Protein AF-A0AAN6GE94-F1 (afdb_monomer_lite)

Foldseek 3Di:
DDPLLVVLLVLLLVQLVVLDDDPVSLVVSLLSCLLVLLPLVNLVSLLVSLLPRALSSLLVSVVSLLSNLLSLLVLLVVLNPPHFQQNAAARDDPVPDDPDDDGDDRRDSNSSNNSSVVSLVSNLVSVLVSLVSNLLSYDPVCNVVSVVSLVVCVVSVSYDPVSSVVSVVVSVVSVVVVVVVVVVVVVVVVVVVPDDDDDDDDDDDDDDDDDDDDDDDDDDDDDDDDDDDDDDPVVVVVPPPPDDDDDDDDDDDDDDDDDDDDDDDDDPPPVVVVVVVVVVVVVVVVVVVVVPVPD

Radius of gyration: 34.17 Å; chains: 1; bounding box: 82×90×111 Å

Structure (mmCIF, N/CA/C/O backbone):
data_AF-A0AAN6GE94-F1
#
_entry.id   AF-A0AAN6GE94-F1
#
loop_
_atom_site.group_PDB
_atom_site.id
_atom_site.type_symbol
_atom_site.label_atom_id
_atom_site.label_alt_id
_atom_site.label_comp_id
_atom_site.label_asym_id
_atom_site.label_entity_id
_atom_site.label_seq_id
_atom_site.pdbx_PDB_ins_code
_atom_site.Cartn_x
_atom_site.Cartn_y
_atom_site.Cartn_z
_atom_site.occupancy
_atom_site.B_iso_or_equiv
_atom_site.auth_seq_id
_atom_site.auth_comp_id
_atom_site.auth_asym_id
_atom_site.auth_atom_id
_atom_site.pdbx_PDB_model_num
ATOM 1 N N . MET A 1 1 ? 9.041 17.042 -4.782 1.00 62.41 1 MET A N 1
ATOM 2 C CA . MET A 1 1 ? 8.064 15.947 -4.954 1.00 62.41 1 MET A CA 1
ATOM 3 C C . MET A 1 1 ? 7.801 15.888 -6.442 1.00 62.41 1 MET A C 1
ATOM 5 O O . MET A 1 1 ? 7.531 16.943 -6.996 1.00 62.41 1 MET A O 1
ATOM 9 N N . SER A 1 2 ? 8.029 14.750 -7.092 1.00 82.25 2 SER A N 1
ATOM 10 C CA . SER A 1 2 ? 7.838 14.629 -8.543 1.00 82.25 2 SER A CA 1
ATOM 11 C C . SER A 1 2 ? 6.351 14.747 -8.915 1.00 82.25 2 SER A C 1
ATOM 13 O O . SER A 1 2 ? 5.489 14.352 -8.124 1.00 82.25 2 SER A O 1
ATOM 15 N N . ASP A 1 3 ? 6.041 15.243 -10.118 1.00 88.44 3 ASP A N 1
ATOM 16 C CA . ASP A 1 3 ? 4.656 15.367 -10.618 1.00 88.44 3 ASP A CA 1
ATOM 17 C C . ASP A 1 3 ? 3.910 14.020 -10.569 1.00 88.44 3 ASP A C 1
ATOM 19 O O . ASP A 1 3 ? 2.718 13.950 -10.262 1.00 88.44 3 ASP A O 1
ATOM 23 N N . ALA A 1 4 ? 4.634 12.920 -10.799 1.00 88.00 4 ALA A N 1
ATOM 24 C CA . ALA A 1 4 ? 4.109 11.562 -10.695 1.00 88.00 4 ALA A CA 1
ATOM 25 C C . ALA A 1 4 ? 3.679 11.212 -9.258 1.00 88.00 4 ALA A C 1
ATOM 27 O O . ALA A 1 4 ? 2.596 10.654 -9.051 1.00 88.00 4 ALA A O 1
ATOM 28 N N . VAL A 1 5 ? 4.485 11.583 -8.253 1.00 90.31 5 VAL A N 1
ATOM 29 C CA . VAL A 1 5 ? 4.140 11.389 -6.838 1.00 90.31 5 VAL A CA 1
ATOM 30 C C . VAL A 1 5 ? 2.937 12.241 -6.441 1.00 90.31 5 VAL A C 1
ATOM 32 O O . VAL A 1 5 ? 2.078 11.775 -5.687 1.00 90.31 5 VAL A O 1
ATOM 35 N N . GLU A 1 6 ? 2.819 13.464 -6.955 1.00 92.94 6 GLU A N 1
ATOM 36 C CA . GLU A 1 6 ? 1.641 14.297 -6.706 1.00 92.94 6 GLU A CA 1
ATOM 37 C C . GLU A 1 6 ? 0.373 13.674 -7.309 1.00 92.94 6 GLU A C 1
ATOM 39 O O . GLU A 1 6 ? -0.639 13.542 -6.614 1.00 92.94 6 GLU A O 1
ATOM 44 N N . ALA A 1 7 ? 0.445 13.183 -8.550 1.00 92.88 7 ALA A N 1
ATOM 45 C CA . ALA A 1 7 ? -0.676 12.541 -9.231 1.00 92.88 7 ALA A CA 1
ATOM 46 C C . ALA A 1 7 ? -1.191 11.291 -8.491 1.00 92.88 7 ALA A C 1
ATOM 48 O O . ALA A 1 7 ? -2.403 11.146 -8.281 1.00 92.88 7 ALA A O 1
ATOM 49 N N . VAL A 1 8 ? -0.296 10.398 -8.043 1.00 93.25 8 VAL A N 1
ATOM 50 C CA . VAL A 1 8 ? -0.699 9.209 -7.267 1.00 93.25 8 VAL A CA 1
ATOM 51 C C . VAL A 1 8 ? -1.223 9.591 -5.879 1.00 93.25 8 VAL A C 1
ATOM 53 O O . VAL A 1 8 ? -2.208 9.015 -5.412 1.00 93.25 8 VAL A O 1
ATOM 56 N N . THR A 1 9 ? -0.646 10.613 -5.238 1.00 93.50 9 THR A N 1
ATOM 57 C CA . THR A 1 9 ? -1.094 11.111 -3.925 1.00 93.50 9 THR A CA 1
ATOM 58 C C . THR A 1 9 ? -2.491 11.734 -4.005 1.00 93.50 9 THR A C 1
ATOM 60 O O . THR A 1 9 ? -3.320 11.531 -3.108 1.00 93.50 9 THR A O 1
ATOM 63 N N . ALA A 1 10 ? -2.789 12.456 -5.088 1.00 94.19 10 ALA A N 1
ATOM 64 C CA . ALA A 1 10 ? -4.111 13.008 -5.358 1.00 94.19 10 ALA A CA 1
ATOM 65 C C . ALA A 1 10 ? -5.149 11.894 -5.568 1.00 94.19 10 ALA A C 1
ATOM 67 O O . ALA A 1 10 ? -6.195 11.906 -4.914 1.00 94.19 10 ALA A O 1
ATOM 68 N N . ALA A 1 11 ? -4.830 10.889 -6.392 1.00 93.50 11 ALA A N 1
ATOM 69 C CA . ALA A 1 11 ? -5.699 9.734 -6.628 1.00 93.50 11 ALA A CA 1
ATOM 70 C C . ALA A 1 11 ? -5.965 8.928 -5.341 1.00 93.50 11 ALA A C 1
ATOM 72 O O . ALA A 1 11 ? -7.104 8.546 -5.061 1.00 93.50 11 ALA A O 1
ATOM 73 N N . LEU A 1 12 ? -4.933 8.721 -4.517 1.00 93.31 12 LEU A N 1
ATOM 74 C CA . LEU A 1 12 ? -5.046 8.084 -3.205 1.00 93.31 12 LEU A CA 1
ATOM 75 C C . LEU A 1 12 ? -5.977 8.876 -2.277 1.00 93.31 12 LEU A C 1
ATOM 77 O O . LEU A 1 12 ? -6.882 8.312 -1.658 1.00 93.31 12 LEU A O 1
ATOM 81 N N . SER A 1 13 ? -5.783 10.194 -2.207 1.00 92.94 13 SER A N 1
ATOM 82 C CA . SER A 1 13 ? -6.600 11.081 -1.378 1.00 92.94 13 SER A CA 1
ATOM 83 C C . SER A 1 13 ? -8.065 11.082 -1.819 1.00 92.94 13 SER A C 1
ATOM 85 O O . SER A 1 13 ? -8.956 11.058 -0.971 1.00 92.94 13 SER A O 1
ATOM 87 N N . GLU A 1 14 ? -8.338 11.082 -3.125 1.00 93.56 14 GLU A N 1
ATOM 88 C CA . GLU A 1 14 ? -9.692 10.975 -3.680 1.00 93.56 14 GLU A CA 1
ATOM 89 C C . GLU A 1 14 ? -10.350 9.638 -3.302 1.00 93.56 14 GLU A C 1
ATOM 91 O O . GLU A 1 14 ? -11.474 9.612 -2.785 1.00 93.56 14 GLU A O 1
ATOM 96 N N . ALA A 1 15 ? -9.636 8.525 -3.497 1.00 92.00 15 ALA A N 1
ATOM 97 C CA . ALA A 1 15 ? -10.137 7.192 -3.181 1.00 92.00 15 ALA A CA 1
ATOM 98 C C . ALA A 1 15 ? -10.499 7.070 -1.695 1.00 92.00 15 ALA A C 1
ATOM 100 O O . ALA A 1 15 ? -11.601 6.624 -1.363 1.00 92.00 15 ALA A O 1
ATOM 101 N N . ILE A 1 16 ? -9.629 7.560 -0.809 1.00 92.12 16 ILE A N 1
ATOM 102 C CA . ILE A 1 16 ? -9.863 7.554 0.637 1.00 92.12 16 ILE A CA 1
ATOM 103 C C . ILE A 1 16 ? -11.031 8.466 1.000 1.00 92.12 16 ILE A C 1
ATOM 105 O O . ILE A 1 16 ? -11.930 8.022 1.707 1.00 92.12 16 ILE A O 1
ATOM 109 N N . LYS A 1 17 ? -11.088 9.707 0.501 1.00 90.81 17 LYS A N 1
ATOM 110 C CA . LYS A 1 17 ? -12.196 10.642 0.789 1.00 90.81 17 LYS A CA 1
ATOM 111 C C . LYS A 1 17 ? -13.553 10.090 0.368 1.00 90.81 17 LYS A C 1
ATOM 113 O O . LYS A 1 17 ? -14.539 10.299 1.062 1.00 90.81 17 LYS A O 1
ATOM 118 N N . SER A 1 18 ? -13.599 9.359 -0.740 1.00 89.75 18 SER A N 1
ATOM 119 C CA . SER A 1 18 ? -14.842 8.769 -1.235 1.00 89.75 18 SER A CA 1
ATOM 120 C C . SER A 1 18 ? -15.322 7.542 -0.448 1.00 89.75 18 SER A C 1
ATOM 122 O O . SER A 1 18 ? -16.440 7.091 -0.685 1.00 89.75 18 SER A O 1
ATOM 124 N N . ASN A 1 19 ? -14.476 6.974 0.425 1.00 89.31 19 ASN A N 1
ATOM 125 C CA . ASN A 1 19 ? -14.689 5.723 1.164 1.00 89.31 19 ASN A CA 1
ATOM 126 C C . ASN A 1 19 ? -15.222 4.552 0.311 1.00 89.31 19 ASN A C 1
ATOM 128 O O . ASN A 1 19 ? -15.924 3.667 0.798 1.00 89.31 19 ASN A O 1
ATOM 132 N N . LYS A 1 20 ? -14.922 4.566 -0.991 1.00 85.00 20 LYS A N 1
ATOM 133 C CA . LYS A 1 20 ? -15.399 3.589 -1.971 1.00 85.00 20 LYS A CA 1
ATOM 134 C C . LYS A 1 20 ? -14.201 2.945 -2.641 1.00 85.00 20 LYS A C 1
ATOM 136 O O . LYS A 1 20 ? -13.611 3.515 -3.565 1.00 85.00 20 LYS A O 1
ATOM 141 N N . LEU A 1 21 ? -13.877 1.744 -2.173 1.00 86.69 21 LEU A N 1
ATOM 142 C CA . LEU A 1 21 ? -12.851 0.898 -2.762 1.00 86.69 21 LEU A CA 1
ATOM 143 C C . LEU A 1 21 ? -13.445 0.193 -3.986 1.00 86.69 21 LEU A C 1
ATOM 145 O O . LEU A 1 21 ? -14.149 -0.804 -3.864 1.00 86.69 21 LEU A O 1
ATOM 149 N N . SER A 1 22 ? -13.219 0.759 -5.169 1.00 90.19 22 SER A N 1
ATOM 150 C CA . SER A 1 22 ? -13.529 0.089 -6.433 1.00 90.19 22 SER A CA 1
ATOM 151 C C . SER A 1 22 ? -12.257 -0.502 -7.018 1.00 90.19 22 SER A C 1
ATOM 153 O O . SER A 1 22 ? -11.181 0.090 -6.898 1.00 90.19 22 SER A O 1
ATOM 155 N N . SER A 1 23 ? -12.387 -1.653 -7.676 1.00 89.69 23 SER A N 1
ATOM 156 C CA . SER A 1 23 ? -11.275 -2.299 -8.377 1.00 89.69 23 SER A CA 1
ATOM 157 C C . SER A 1 23 ? -10.610 -1.338 -9.363 1.00 89.69 23 SER A C 1
ATOM 159 O O . SER A 1 23 ? -9.396 -1.193 -9.334 1.00 89.69 23 SER A O 1
ATOM 161 N N . SER A 1 24 ? -11.393 -0.591 -10.148 1.00 93.25 24 SER A N 1
ATOM 162 C CA . SER A 1 24 ? -10.873 0.383 -11.117 1.00 93.25 24 SER A CA 1
ATOM 163 C C . SER A 1 24 ? -10.019 1.486 -10.484 1.00 93.25 24 SER A C 1
ATOM 165 O O . SER A 1 24 ? -9.003 1.877 -11.054 1.00 93.25 24 SER A O 1
ATOM 167 N N . ARG A 1 25 ? -10.383 1.980 -9.293 1.00 93.12 25 ARG A N 1
ATOM 168 C CA . ARG A 1 25 ? -9.582 2.986 -8.576 1.00 93.12 25 ARG A CA 1
ATOM 169 C C . ARG A 1 25 ? -8.302 2.408 -8.003 1.00 93.12 25 ARG A C 1
ATOM 171 O O . ARG A 1 25 ? -7.265 3.054 -8.090 1.00 93.12 25 ARG A O 1
ATOM 178 N N . VAL A 1 26 ? -8.380 1.212 -7.424 1.00 94.62 26 VAL A N 1
ATOM 179 C CA . VAL A 1 26 ? -7.198 0.523 -6.899 1.00 94.62 26 VAL A CA 1
ATOM 180 C C . VAL A 1 26 ? -6.216 0.246 -8.035 1.00 94.62 26 VAL A C 1
ATOM 182 O O . VAL A 1 26 ? -5.045 0.578 -7.900 1.00 94.62 26 VAL A O 1
ATOM 185 N N . GLU A 1 27 ? -6.691 -0.260 -9.175 1.00 94.44 27 GLU A N 1
ATOM 186 C CA . GLU A 1 27 ? -5.854 -0.483 -10.359 1.00 94.44 27 GLU A CA 1
ATOM 187 C C . GLU A 1 27 ? -5.266 0.824 -10.905 1.00 94.44 27 GLU A C 1
ATOM 189 O O . GLU A 1 27 ? -4.080 0.879 -11.204 1.00 94.44 27 GLU A O 1
ATOM 194 N N . ARG A 1 28 ? -6.028 1.926 -10.932 1.00 94.25 28 ARG A N 1
ATOM 195 C CA . ARG A 1 28 ? -5.478 3.239 -11.307 1.00 94.25 28 ARG A CA 1
ATOM 196 C C . ARG A 1 28 ? -4.329 3.676 -10.393 1.00 94.25 28 ARG A C 1
ATOM 198 O O . ARG A 1 28 ? -3.315 4.160 -10.888 1.00 94.25 28 ARG A O 1
ATOM 205 N N . ILE A 1 29 ? -4.483 3.531 -9.075 1.00 95.38 29 ILE A N 1
ATOM 206 C CA . ILE A 1 29 ? -3.438 3.889 -8.100 1.00 95.38 29 ILE A CA 1
ATOM 207 C C . ILE A 1 29 ? -2.207 3.003 -8.297 1.00 95.38 29 ILE A C 1
ATOM 209 O O . ILE A 1 29 ? -1.093 3.516 -8.332 1.00 95.38 29 ILE A O 1
ATOM 213 N N . LYS A 1 30 ? -2.411 1.697 -8.489 1.00 94.81 30 LYS A N 1
ATOM 214 C CA . LYS A 1 30 ? -1.351 0.735 -8.794 1.00 94.81 30 LYS A CA 1
ATOM 215 C C . LYS A 1 30 ? -0.566 1.110 -10.048 1.00 94.81 30 LYS A C 1
ATOM 217 O O . LYS A 1 30 ? 0.659 1.164 -9.999 1.00 94.81 30 LYS A O 1
ATOM 222 N N . THR A 1 31 ? -1.244 1.422 -11.151 1.00 93.62 31 THR A N 1
ATOM 223 C CA . THR A 1 31 ? -0.586 1.828 -12.402 1.00 93.62 31 THR A CA 1
ATOM 224 C C . THR A 1 31 ? 0.234 3.100 -12.221 1.00 93.62 31 THR A C 1
ATOM 226 O O . THR A 1 31 ? 1.392 3.135 -12.619 1.00 93.62 31 THR A O 1
ATOM 229 N N . LEU A 1 32 ? -0.327 4.123 -11.566 1.00 93.12 32 LEU A N 1
ATOM 230 C CA . LEU A 1 32 ? 0.407 5.362 -11.284 1.00 93.12 32 LEU A CA 1
ATOM 231 C C . LEU A 1 32 ? 1.609 5.122 -10.362 1.00 93.12 32 LEU A C 1
ATOM 233 O O . LEU A 1 32 ? 2.646 5.755 -10.538 1.00 93.12 32 LEU A O 1
ATOM 237 N N . SER A 1 33 ? 1.487 4.187 -9.414 1.00 93.75 33 SER A N 1
ATOM 238 C CA . SER A 1 33 ? 2.556 3.894 -8.461 1.00 93.75 33 SER A CA 1
ATOM 239 C C . SER A 1 33 ? 3.805 3.295 -9.108 1.00 93.75 33 SER A C 1
ATOM 241 O O . SER A 1 33 ? 4.893 3.507 -8.587 1.00 93.75 33 SER A O 1
ATOM 243 N N . LEU A 1 34 ? 3.682 2.619 -10.262 1.00 91.94 34 LEU A N 1
ATOM 244 C CA . LEU A 1 34 ? 4.817 2.008 -10.972 1.00 91.94 34 LEU A CA 1
ATOM 245 C C . LEU A 1 34 ? 5.908 3.029 -11.312 1.00 91.94 34 LEU A C 1
ATOM 247 O O . LEU A 1 34 ? 7.092 2.753 -11.131 1.00 91.94 34 LEU A O 1
ATOM 251 N N . ALA A 1 35 ? 5.506 4.226 -11.741 1.00 89.75 35 ALA A N 1
ATOM 252 C CA . ALA A 1 35 ? 6.434 5.304 -12.066 1.00 89.75 35 ALA A CA 1
ATOM 253 C C . ALA A 1 35 ? 7.062 5.948 -10.817 1.00 89.75 35 ALA A C 1
ATOM 255 O O . ALA A 1 35 ? 8.077 6.626 -10.924 1.00 89.75 35 ALA A O 1
ATOM 256 N N . THR A 1 36 ? 6.493 5.738 -9.625 1.00 91.69 36 THR A N 1
ATOM 257 C CA . THR A 1 36 ? 6.895 6.430 -8.390 1.00 91.69 36 THR A CA 1
ATOM 258 C C . THR A 1 36 ? 7.599 5.539 -7.373 1.00 91.69 36 THR A C 1
ATOM 260 O O . THR A 1 36 ? 8.002 6.044 -6.331 1.00 91.69 36 THR A O 1
ATOM 263 N N . LEU A 1 37 ? 7.758 4.234 -7.630 1.00 90.94 37 LEU A N 1
ATOM 264 C CA . LEU A 1 37 ? 8.376 3.306 -6.664 1.00 90.94 37 LEU A CA 1
ATOM 265 C C . LEU A 1 37 ? 9.819 3.690 -6.307 1.00 90.94 37 LEU A C 1
ATOM 267 O O . LEU A 1 37 ? 10.268 3.435 -5.198 1.00 90.94 37 LEU A O 1
ATOM 271 N N . HIS A 1 38 ? 10.542 4.327 -7.223 1.00 88.19 38 HIS A N 1
ATOM 272 C CA . HIS A 1 38 ? 11.909 4.784 -6.982 1.00 88.19 38 HIS A CA 1
ATOM 273 C C . HIS A 1 38 ? 11.995 6.009 -6.050 1.00 88.19 38 HIS A C 1
ATOM 275 O O . HIS A 1 38 ? 13.060 6.265 -5.494 1.00 88.19 38 HIS A O 1
ATOM 281 N N . ASP A 1 39 ? 10.905 6.773 -5.892 1.00 89.81 39 ASP A N 1
ATOM 282 C CA . ASP A 1 39 ? 10.886 8.016 -5.118 1.00 89.81 39 ASP A CA 1
ATOM 283 C C . ASP A 1 39 ? 10.537 7.715 -3.643 1.00 89.81 39 ASP A C 1
ATOM 285 O O . ASP A 1 39 ? 9.396 7.342 -3.337 1.00 89.81 39 ASP A O 1
ATOM 289 N N . PRO A 1 40 ? 11.465 7.913 -2.686 1.00 86.25 40 PRO A N 1
ATOM 290 C CA . PRO A 1 40 ? 11.197 7.664 -1.267 1.00 86.25 40 PRO A CA 1
ATOM 291 C C . PRO A 1 40 ? 10.095 8.579 -0.702 1.00 86.25 40 PRO A C 1
ATOM 293 O O . PRO A 1 40 ? 9.440 8.242 0.294 1.00 86.25 40 PRO A O 1
ATOM 296 N N . ALA A 1 41 ? 9.824 9.722 -1.346 1.00 90.12 41 ALA A N 1
ATOM 297 C CA . ALA A 1 41 ? 8.735 10.605 -0.956 1.00 90.12 41 ALA A CA 1
ATOM 298 C C . ALA A 1 41 ? 7.359 9.950 -1.144 1.00 90.12 41 ALA A C 1
ATOM 300 O O . ALA A 1 41 ? 6.416 10.344 -0.453 1.00 90.12 41 ALA A O 1
ATOM 301 N N . PHE A 1 42 ? 7.231 8.946 -2.022 1.00 92.56 42 PHE A N 1
ATOM 302 C CA . PHE A 1 42 ? 5.973 8.237 -2.247 1.00 92.56 42 PHE A CA 1
ATOM 303 C C . PHE A 1 42 ? 5.521 7.454 -1.008 1.00 92.56 42 PHE A C 1
ATOM 305 O O . PHE A 1 42 ? 4.384 7.621 -0.566 1.00 92.56 42 PHE A O 1
ATOM 312 N N . ALA A 1 43 ? 6.410 6.671 -0.386 1.00 92.44 43 ALA A N 1
ATOM 313 C CA . ALA A 1 43 ? 6.092 5.929 0.840 1.00 92.44 43 ALA A CA 1
ATOM 314 C C . ALA A 1 43 ? 5.700 6.877 1.989 1.00 92.44 43 ALA A C 1
ATOM 316 O O . ALA A 1 43 ? 4.702 6.669 2.682 1.00 92.44 43 ALA A O 1
ATOM 317 N N . SER A 1 44 ? 6.421 7.994 2.117 1.00 92.44 44 SER A N 1
ATOM 318 C CA . SER A 1 44 ? 6.101 9.049 3.087 1.00 92.44 44 SER A CA 1
ATOM 319 C C . SER A 1 44 ? 4.754 9.727 2.800 1.00 92.44 44 SER A C 1
ATOM 321 O O . SER A 1 44 ? 4.011 10.074 3.721 1.00 92.44 44 SER A O 1
ATOM 323 N N . ALA A 1 45 ? 4.413 9.940 1.526 1.00 93.00 45 ALA A N 1
ATOM 324 C CA . ALA A 1 45 ? 3.124 10.495 1.121 1.00 93.00 45 ALA A CA 1
ATOM 325 C C . ALA A 1 45 ? 1.976 9.530 1.430 1.00 93.00 45 ALA A C 1
ATOM 327 O O . ALA A 1 45 ? 0.957 9.957 1.974 1.00 93.00 45 ALA A O 1
ATOM 328 N N . LEU A 1 46 ? 2.171 8.239 1.154 1.00 93.69 46 LEU A N 1
ATOM 329 C CA . LEU A 1 46 ? 1.229 7.168 1.460 1.00 93.69 46 LEU A CA 1
ATOM 330 C C . LEU A 1 46 ? 0.918 7.125 2.964 1.00 93.69 46 LEU A C 1
ATOM 332 O O . LEU A 1 46 ? -0.256 7.174 3.341 1.00 93.69 46 LEU A O 1
ATOM 336 N N . LEU A 1 47 ? 1.950 7.158 3.818 1.00 93.94 47 LEU A N 1
ATOM 337 C CA . LEU A 1 47 ? 1.794 7.266 5.272 1.00 93.94 47 LEU A CA 1
ATOM 338 C C . LEU A 1 47 ? 1.030 8.532 5.663 1.00 93.94 47 LEU A C 1
ATOM 340 O O . LEU A 1 47 ? 0.036 8.473 6.380 1.00 93.94 47 LEU A O 1
ATOM 344 N N . ARG A 1 48 ? 1.453 9.698 5.167 1.00 93.94 48 ARG A N 1
ATOM 345 C CA . ARG A 1 48 ? 0.846 10.984 5.536 1.00 93.94 48 ARG A CA 1
ATOM 346 C C . ARG A 1 48 ? -0.637 11.044 5.178 1.00 93.94 48 ARG A C 1
ATOM 348 O O . ARG A 1 48 ? -1.435 11.561 5.960 1.00 93.94 48 ARG A O 1
ATOM 355 N N . VAL A 1 49 ? -1.010 10.545 4.001 1.00 94.19 49 VAL A N 1
ATOM 356 C CA . VAL A 1 49 ? -2.410 10.487 3.571 1.00 94.19 49 VAL A CA 1
ATOM 357 C C . VAL A 1 49 ? -3.193 9.496 4.434 1.00 94.19 49 VAL A C 1
ATOM 359 O O . VAL A 1 49 ? -4.305 9.817 4.854 1.00 94.19 49 VAL A O 1
ATOM 362 N N . HIS A 1 50 ? -2.608 8.341 4.763 1.00 93.56 50 HIS A N 1
ATOM 363 C CA . HIS A 1 50 ? -3.217 7.370 5.668 1.00 93.56 50 HIS A CA 1
ATOM 364 C C . HIS A 1 50 ? -3.462 7.957 7.065 1.00 93.56 50 HIS A C 1
ATOM 366 O O . HIS A 1 50 ? -4.562 7.844 7.608 1.00 93.56 50 HIS A O 1
ATOM 372 N N . LEU A 1 51 ? -2.467 8.626 7.653 1.00 93.38 51 LEU A N 1
ATOM 373 C CA . LEU A 1 51 ? -2.565 9.230 8.983 1.00 93.38 51 LEU A CA 1
ATOM 374 C C . LEU A 1 51 ? -3.624 10.335 9.042 1.00 93.38 51 LEU A C 1
ATOM 376 O O . LEU A 1 51 ? -4.372 10.395 10.013 1.00 93.38 51 LEU A O 1
ATOM 380 N N . LYS A 1 52 ? -3.746 11.143 7.981 1.00 93.19 52 LYS A N 1
ATOM 381 C CA . LYS A 1 52 ? -4.767 12.196 7.853 1.00 93.19 52 LYS A CA 1
ATOM 382 C C . LYS A 1 52 ? -6.183 11.671 7.591 1.00 93.19 52 LYS A C 1
ATOM 384 O O . LYS A 1 52 ? -7.133 12.449 7.683 1.00 93.19 52 LYS A O 1
ATOM 389 N N . ALA A 1 53 ? -6.344 10.402 7.220 1.00 91.69 53 ALA A N 1
ATOM 390 C CA . ALA A 1 53 ? -7.657 9.834 6.944 1.00 91.69 53 ALA A CA 1
ATOM 391 C C . ALA A 1 53 ? -8.511 9.767 8.227 1.00 91.69 53 ALA A C 1
ATOM 393 O O . ALA A 1 53 ? -7.988 9.437 9.292 1.00 91.69 53 ALA A O 1
ATOM 394 N N . PRO A 1 54 ? -9.829 10.023 8.155 1.00 91.00 54 PRO A N 1
ATOM 395 C CA . PRO A 1 54 ? -10.716 9.805 9.292 1.00 91.00 54 PRO A CA 1
ATOM 396 C C . PRO A 1 54 ? -10.819 8.308 9.622 1.00 91.00 54 PRO A C 1
ATOM 398 O O . PRO A 1 54 ? -10.685 7.460 8.737 1.00 91.00 54 PRO A O 1
ATOM 401 N N . ALA A 1 55 ? -11.126 7.980 10.880 1.00 89.62 55 ALA A N 1
ATOM 402 C CA . ALA A 1 55 ? -11.217 6.605 11.389 1.00 89.62 55 ALA A CA 1
ATOM 403 C C . ALA A 1 55 ? -12.097 5.675 10.528 1.00 89.62 55 ALA A C 1
ATOM 405 O O . ALA A 1 55 ? -11.757 4.518 10.284 1.00 89.62 55 ALA A O 1
ATOM 406 N N . SER A 1 56 ? -13.203 6.199 9.992 1.00 90.00 56 SER A N 1
ATOM 407 C CA . SER A 1 56 ? -14.122 5.471 9.110 1.00 90.00 56 SER A CA 1
ATOM 408 C C . SER A 1 56 ? -13.498 5.056 7.772 1.00 90.00 56 SER A C 1
ATOM 410 O O . SER A 1 56 ? -13.968 4.103 7.156 1.00 90.00 56 SER A O 1
ATOM 412 N N . HIS A 1 57 ? -12.461 5.762 7.309 1.00 93.19 57 HIS A N 1
ATOM 413 C CA . HIS A 1 57 ? -11.818 5.545 6.010 1.00 93.19 57 HIS A CA 1
ATOM 414 C C . HIS A 1 57 ? -10.439 4.874 6.156 1.00 93.19 57 HIS A C 1
ATOM 416 O O . HIS A 1 57 ? -9.826 4.516 5.148 1.00 93.19 57 HIS A O 1
ATOM 422 N N . LYS A 1 58 ? -9.952 4.666 7.392 1.00 92.75 58 LYS A N 1
ATOM 423 C CA . LYS A 1 58 ? -8.667 4.004 7.682 1.00 92.75 58 LYS A CA 1
ATOM 424 C C . LYS A 1 58 ? -8.587 2.618 7.065 1.00 92.75 58 LYS A C 1
ATOM 426 O O . LYS A 1 58 ? -7.594 2.303 6.424 1.00 92.75 58 LYS A O 1
ATOM 431 N N . LEU A 1 59 ? -9.658 1.832 7.173 1.00 92.69 59 LEU A N 1
ATOM 432 C CA . LEU A 1 59 ? -9.709 0.491 6.592 1.00 92.69 59 LEU A CA 1
ATOM 433 C C . LEU A 1 59 ? -9.611 0.525 5.055 1.00 92.69 59 LEU A C 1
ATOM 435 O O . LEU A 1 59 ? -8.876 -0.256 4.462 1.00 92.69 59 LEU A O 1
ATOM 439 N N . THR A 1 60 ? -10.300 1.467 4.406 1.00 93.25 60 THR A N 1
ATOM 440 C CA . THR A 1 60 ? -10.208 1.684 2.951 1.00 93.25 60 THR A CA 1
ATOM 441 C C . THR A 1 60 ? -8.787 2.075 2.545 1.00 93.25 60 THR A C 1
ATOM 443 O O . THR A 1 60 ? -8.237 1.514 1.601 1.00 93.25 60 THR A O 1
ATOM 446 N N . SER A 1 61 ? -8.163 2.998 3.282 1.00 94.62 61 SER A N 1
ATOM 447 C CA . SER A 1 61 ? -6.767 3.380 3.058 1.00 94.62 61 SER A CA 1
ATOM 448 C C . SER A 1 61 ? -5.807 2.203 3.257 1.00 94.62 61 SER A C 1
ATOM 450 O O . SER A 1 61 ? -4.894 2.031 2.455 1.00 94.62 61 SER A O 1
ATOM 452 N N . PHE A 1 62 ? -6.044 1.373 4.272 1.00 95.50 62 PHE A N 1
ATOM 453 C CA . PHE A 1 62 ? -5.241 0.196 4.591 1.00 95.50 62 PHE A CA 1
ATOM 454 C C . PHE A 1 62 ? -5.287 -0.864 3.480 1.00 95.50 62 PHE A C 1
ATOM 456 O O . PHE A 1 62 ? -4.260 -1.430 3.124 1.00 95.50 62 PHE A O 1
ATOM 463 N N . TYR A 1 63 ? -6.445 -1.075 2.851 1.00 95.38 63 TYR A N 1
ATOM 464 C CA . TYR A 1 63 ? -6.546 -1.963 1.687 1.00 95.38 63 TYR A CA 1
ATOM 465 C C . TYR A 1 63 ? -5.822 -1.427 0.449 1.00 95.38 63 TYR A C 1
ATOM 467 O O . TYR A 1 63 ? -5.268 -2.207 -0.321 1.00 95.38 63 TYR A O 1
ATOM 475 N N . ILE A 1 64 ? -5.811 -0.108 0.238 1.00 95.12 64 ILE A N 1
ATOM 476 C CA . ILE A 1 64 ? -5.028 0.486 -0.856 1.00 95.12 64 ILE A CA 1
ATOM 477 C C . ILE A 1 64 ? -3.530 0.322 -0.571 1.00 95.12 64 ILE A C 1
ATOM 479 O O . ILE A 1 64 ? -2.779 -0.037 -1.474 1.00 95.12 64 ILE A O 1
ATOM 483 N N . PHE A 1 65 ? -3.114 0.525 0.682 1.00 95.50 65 PHE A N 1
ATOM 484 C CA . PHE A 1 65 ? -1.745 0.274 1.129 1.00 95.50 65 PHE A CA 1
ATOM 485 C C . PHE A 1 65 ? -1.325 -1.182 0.868 1.00 95.50 65 PHE A C 1
ATOM 487 O O . PHE A 1 65 ? -0.314 -1.402 0.205 1.00 95.50 65 PHE A O 1
ATOM 494 N N . ASP A 1 66 ? -2.134 -2.166 1.289 1.00 95.62 66 ASP A N 1
ATOM 495 C CA . ASP A 1 66 ? -1.914 -3.594 0.996 1.00 95.62 66 ASP A CA 1
ATOM 496 C C . ASP A 1 66 ? -1.762 -3.851 -0.508 1.00 95.62 66 ASP A C 1
ATOM 498 O O . ASP A 1 66 ? -0.814 -4.500 -0.952 1.00 95.62 66 ASP A O 1
ATOM 502 N N . ALA A 1 67 ? -2.676 -3.304 -1.309 1.00 95.31 67 ALA A N 1
ATOM 503 C CA . ALA A 1 67 ? -2.694 -3.526 -2.745 1.00 95.31 67 ALA A CA 1
ATOM 504 C C . ALA A 1 67 ? -1.421 -3.012 -3.444 1.00 95.31 67 ALA A C 1
ATOM 506 O O . ALA A 1 67 ? -0.923 -3.682 -4.351 1.00 95.31 67 ALA A O 1
ATOM 507 N N . VAL A 1 68 ? -0.891 -1.859 -3.021 1.00 95.25 68 VAL A N 1
ATOM 508 C CA . VAL A 1 68 ? 0.361 -1.285 -3.548 1.00 95.25 68 VAL A CA 1
ATOM 509 C C . VAL A 1 68 ? 1.577 -2.064 -3.038 1.00 95.25 68 VAL A C 1
ATOM 511 O O . VAL A 1 68 ? 2.452 -2.412 -3.830 1.00 95.25 68 VAL A O 1
ATOM 514 N N . ALA A 1 69 ? 1.613 -2.417 -1.748 1.00 95.50 69 ALA A N 1
ATOM 515 C CA . ALA A 1 69 ? 2.693 -3.212 -1.156 1.00 95.50 69 ALA A CA 1
ATOM 516 C C . ALA A 1 69 ? 2.854 -4.565 -1.867 1.00 95.50 69 ALA A C 1
ATOM 518 O O . ALA A 1 69 ? 3.947 -4.954 -2.285 1.00 95.50 69 ALA A O 1
ATOM 519 N N . ARG A 1 70 ? 1.736 -5.269 -2.077 1.00 95.00 70 ARG A N 1
ATOM 520 C CA . ARG A 1 70 ? 1.719 -6.556 -2.777 1.00 95.00 70 ARG A CA 1
ATOM 521 C C . ARG A 1 70 ? 2.107 -6.430 -4.242 1.00 95.00 70 ARG A C 1
ATOM 523 O O . ARG A 1 70 ? 2.801 -7.306 -4.746 1.00 95.00 70 ARG A O 1
ATOM 530 N N . GLN A 1 71 ? 1.713 -5.350 -4.914 1.00 95.19 71 GLN A N 1
ATOM 531 C CA . GLN A 1 71 ? 2.145 -5.099 -6.287 1.00 95.19 71 GLN A CA 1
ATOM 532 C C . GLN A 1 71 ? 3.663 -4.906 -6.364 1.00 95.19 71 GLN A C 1
ATOM 534 O O . GLN A 1 71 ? 4.308 -5.535 -7.199 1.00 95.19 71 GLN A O 1
ATOM 539 N N . ALA A 1 72 ? 4.246 -4.098 -5.472 1.00 94.56 72 ALA A N 1
ATOM 540 C CA . ALA A 1 72 ? 5.695 -3.924 -5.403 1.00 94.56 72 ALA A CA 1
ATOM 541 C C . ALA A 1 72 ? 6.406 -5.264 -5.157 1.00 94.56 72 ALA A C 1
ATOM 543 O O . ALA A 1 72 ? 7.386 -5.589 -5.828 1.00 94.56 72 ALA A O 1
ATOM 544 N N . ARG A 1 73 ? 5.863 -6.110 -4.271 1.00 94.81 73 ARG A N 1
ATOM 545 C CA . ARG A 1 73 ? 6.399 -7.459 -4.053 1.00 94.81 73 ARG A CA 1
ATOM 546 C C . ARG A 1 73 ? 6.284 -8.351 -5.285 1.00 94.81 73 ARG A C 1
ATOM 548 O O . ARG A 1 73 ? 7.222 -9.086 -5.589 1.00 94.81 73 ARG A O 1
ATOM 555 N N . ASP A 1 74 ? 5.167 -8.285 -6.002 1.00 94.12 74 ASP A N 1
ATOM 556 C CA . ASP A 1 74 ? 4.954 -9.047 -7.230 1.00 94.12 74 ASP A CA 1
ATOM 557 C C . ASP A 1 74 ? 5.928 -8.643 -8.338 1.00 94.12 74 ASP A C 1
ATOM 559 O O . ASP A 1 74 ? 6.431 -9.522 -9.037 1.00 94.12 74 ASP A O 1
ATOM 563 N N . ILE A 1 75 ? 6.241 -7.351 -8.459 1.00 93.88 75 ILE A N 1
ATOM 564 C CA . ILE A 1 75 ? 7.276 -6.842 -9.367 1.00 93.88 75 ILE A CA 1
ATOM 565 C C . ILE A 1 75 ? 8.619 -7.485 -9.033 1.00 93.88 75 ILE A C 1
ATOM 567 O O . ILE A 1 75 ? 9.258 -8.051 -9.916 1.00 93.88 75 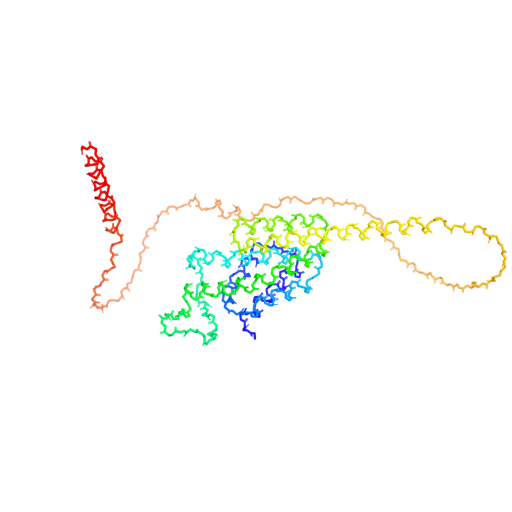ILE A O 1
ATOM 571 N N . VAL A 1 76 ? 9.029 -7.461 -7.761 1.00 94.00 76 VAL A N 1
ATOM 572 C CA . VAL A 1 76 ? 10.304 -8.057 -7.334 1.00 94.00 76 VAL A CA 1
ATOM 573 C C . VAL A 1 76 ? 10.318 -9.566 -7.571 1.00 94.00 76 VAL A C 1
ATOM 575 O O . VAL A 1 76 ? 11.290 -10.097 -8.093 1.00 94.00 76 VAL A O 1
ATOM 578 N N . ARG A 1 77 ? 9.228 -10.267 -7.244 1.00 93.94 77 ARG A N 1
ATOM 579 C CA . ARG A 1 77 ? 9.115 -11.723 -7.410 1.00 93.94 77 ARG A CA 1
ATOM 580 C C . ARG A 1 77 ? 9.145 -12.159 -8.875 1.00 93.94 77 ARG A C 1
ATOM 582 O O . ARG A 1 77 ? 9.650 -13.235 -9.178 1.00 93.94 77 ARG A O 1
ATOM 589 N N . LYS A 1 78 ? 8.579 -11.351 -9.771 1.00 93.44 78 LYS A N 1
ATOM 590 C CA . LYS A 1 78 ? 8.524 -11.620 -11.215 1.00 93.44 78 LYS A CA 1
ATOM 591 C C . LYS A 1 78 ? 9.667 -10.963 -11.991 1.00 93.44 78 LYS A C 1
ATOM 593 O O . LYS A 1 78 ? 9.634 -10.989 -13.216 1.00 93.44 78 LYS A O 1
ATOM 598 N N . ASN A 1 79 ? 10.644 -10.351 -11.316 1.00 91.62 79 ASN A N 1
ATOM 599 C CA . ASN A 1 79 ? 11.706 -9.561 -11.946 1.00 91.62 79 ASN A CA 1
ATOM 600 C C . ASN A 1 79 ? 11.165 -8.524 -12.958 1.00 91.62 79 ASN A C 1
ATOM 602 O O . ASN A 1 79 ? 11.713 -8.348 -14.040 1.00 91.62 79 ASN A O 1
ATOM 606 N N . GLY A 1 80 ? 10.045 -7.874 -12.628 1.00 86.62 80 GLY A N 1
ATOM 607 C CA . GLY A 1 80 ? 9.392 -6.870 -13.473 1.00 86.62 80 GLY A CA 1
ATOM 608 C C . GLY A 1 80 ? 8.600 -7.433 -14.660 1.00 86.62 80 GLY A C 1
ATOM 609 O O . GLY A 1 80 ? 7.981 -6.662 -15.390 1.00 86.62 80 GLY A O 1
ATOM 610 N N . ALA A 1 81 ? 8.543 -8.757 -14.848 1.00 88.62 81 ALA A N 1
ATOM 611 C CA . ALA A 1 81 ? 7.796 -9.362 -15.948 1.00 88.62 81 ALA A CA 1
ATOM 612 C C . ALA A 1 81 ? 6.279 -9.121 -15.821 1.00 88.62 81 ALA A C 1
ATOM 614 O O . ALA A 1 81 ? 5.661 -9.434 -14.797 1.00 88.62 81 ALA A O 1
ATOM 615 N N . GLY A 1 82 ? 5.673 -8.607 -16.896 1.00 87.06 82 GLY A N 1
ATOM 616 C CA . GLY A 1 82 ? 4.237 -8.316 -16.970 1.00 87.06 82 GLY A CA 1
ATOM 617 C C . GLY A 1 82 ? 3.820 -6.970 -16.368 1.00 87.06 82 GLY A C 1
ATOM 618 O O . GLY A 1 82 ? 2.624 -6.744 -16.196 1.00 87.06 82 GLY A O 1
ATOM 619 N N . PHE A 1 83 ? 4.776 -6.090 -16.054 1.00 89.50 83 PHE A N 1
ATOM 620 C CA . PHE A 1 83 ? 4.525 -4.722 -15.601 1.00 89.50 83 PHE A CA 1
ATOM 621 C C . PHE A 1 83 ? 5.063 -3.703 -16.608 1.00 89.50 83 PHE A C 1
ATOM 623 O O . PHE A 1 83 ? 6.059 -3.954 -17.285 1.00 89.50 83 PHE A O 1
ATOM 630 N N . ASP A 1 84 ? 4.402 -2.550 -16.699 1.00 88.31 84 ASP A N 1
ATOM 631 C CA . ASP A 1 84 ? 4.868 -1.439 -17.526 1.00 88.31 84 ASP A CA 1
ATOM 632 C C . ASP A 1 84 ? 6.064 -0.754 -16.851 1.00 88.31 84 ASP A C 1
ATOM 634 O O . ASP A 1 84 ? 5.929 -0.116 -15.806 1.00 88.31 84 ASP A O 1
ATOM 638 N N . ALA A 1 85 ? 7.244 -0.926 -17.445 1.00 87.38 85 ALA A N 1
ATOM 639 C CA . ALA A 1 85 ? 8.490 -0.336 -16.975 1.00 87.38 85 ALA A CA 1
ATOM 640 C C . ALA A 1 85 ? 8.810 1.010 -17.646 1.00 87.38 85 ALA A C 1
ATOM 642 O O . ALA A 1 85 ? 9.815 1.620 -17.294 1.00 87.38 85 ALA A O 1
ATOM 643 N N . SER A 1 86 ? 7.971 1.503 -18.569 1.00 84.94 86 SER A N 1
ATOM 644 C CA . SER A 1 86 ? 8.269 2.692 -19.389 1.00 84.94 86 SER A CA 1
ATOM 645 C C . SER A 1 86 ? 8.557 3.945 -18.552 1.00 84.94 86 SER A C 1
ATOM 647 O O . SER A 1 86 ? 9.380 4.771 -18.934 1.00 84.94 86 SER A O 1
ATOM 649 N N . GLY A 1 87 ? 7.894 4.077 -17.397 1.00 81.31 87 GLY A N 1
ATOM 650 C CA . GLY A 1 87 ? 8.092 5.171 -16.439 1.00 81.31 87 GLY A CA 1
ATOM 651 C C . GLY A 1 87 ? 9.052 4.858 -15.286 1.00 81.31 87 GLY A C 1
ATOM 652 O O . GLY A 1 87 ? 9.159 5.661 -14.363 1.00 81.31 87 GLY A O 1
ATOM 653 N N . ALA A 1 88 ? 9.706 3.694 -15.280 1.00 83.75 88 ALA A N 1
ATOM 654 C CA . ALA A 1 88 ? 10.577 3.294 -14.184 1.00 83.75 88 ALA A CA 1
ATOM 655 C C . ALA A 1 88 ? 11.906 4.056 -14.232 1.00 83.75 88 ALA A C 1
ATOM 657 O O . ALA A 1 88 ? 12.589 4.079 -15.257 1.00 83.75 88 ALA A O 1
ATOM 658 N N . GLN A 1 89 ? 12.307 4.634 -13.103 1.00 81.88 89 GLN A N 1
ATOM 659 C CA . GLN A 1 89 ? 13.636 5.213 -12.936 1.00 81.88 89 GLN A CA 1
ATOM 660 C C . GLN A 1 89 ? 14.454 4.389 -11.941 1.00 81.88 89 GLN A C 1
ATOM 662 O O . GLN A 1 89 ? 13.878 3.802 -11.022 1.00 81.88 89 GLN A O 1
ATOM 667 N N . PRO A 1 90 ? 15.786 4.318 -12.113 1.00 77.38 90 PRO A N 1
ATOM 668 C CA . PRO A 1 90 ? 16.642 3.761 -11.082 1.00 77.38 90 PRO A CA 1
ATOM 669 C C . PRO A 1 90 ? 16.526 4.606 -9.804 1.00 77.38 90 PRO A C 1
ATOM 671 O O . PRO A 1 90 ? 16.315 5.821 -9.893 1.00 77.38 90 PRO A O 1
ATOM 674 N N . PRO A 1 91 ? 16.655 3.988 -8.617 1.00 73.38 91 PRO A N 1
ATOM 675 C CA . PRO A 1 91 ? 16.776 4.744 -7.379 1.00 73.38 91 PRO A CA 1
ATOM 676 C C . PRO A 1 91 ? 17.958 5.717 -7.488 1.00 73.38 91 PRO A C 1
ATOM 678 O O . PRO A 1 91 ? 18.968 5.397 -8.120 1.00 73.38 91 PRO A O 1
ATOM 681 N N . ALA A 1 92 ? 17.804 6.915 -6.919 1.00 68.19 92 ALA A N 1
ATOM 682 C CA . ALA A 1 92 ? 18.872 7.906 -6.897 1.00 68.19 92 ALA A CA 1
ATOM 683 C C . ALA A 1 92 ? 20.109 7.288 -6.229 1.00 68.19 92 ALA A C 1
ATOM 685 O O . ALA A 1 92 ? 20.006 6.719 -5.145 1.00 68.19 92 ALA A O 1
ATOM 686 N N . ASP A 1 93 ? 21.236 7.342 -6.934 1.00 60.66 93 ASP A N 1
ATOM 687 C CA . ASP A 1 93 ? 22.521 6.801 -6.505 1.00 60.66 93 ASP A CA 1
ATOM 688 C C . ASP A 1 93 ? 22.916 7.390 -5.142 1.00 60.66 93 ASP A C 1
ATOM 690 O O . ASP A 1 93 ? 23.121 8.597 -5.020 1.00 60.66 93 ASP A O 1
ATOM 694 N N . ASP A 1 94 ? 23.014 6.541 -4.118 1.00 51.56 94 ASP A N 1
ATOM 695 C CA . ASP A 1 94 ? 23.441 6.924 -2.764 1.00 51.56 94 ASP A CA 1
ATOM 696 C C . ASP A 1 94 ? 24.984 7.023 -2.664 1.00 51.56 94 ASP A C 1
ATOM 698 O O . ASP A 1 94 ? 25.566 6.974 -1.579 1.00 51.56 94 ASP A O 1
ATOM 702 N N . GLY A 1 95 ? 25.681 7.110 -3.808 1.00 53.41 95 GLY A N 1
ATOM 703 C CA . GLY A 1 95 ? 27.122 7.360 -3.912 1.00 53.41 95 GLY A CA 1
ATOM 704 C C . GLY A 1 95 ? 28.009 6.246 -3.348 1.00 53.41 95 GLY A C 1
ATOM 705 O O . GLY A 1 95 ? 29.204 6.451 -3.146 1.00 53.41 95 GLY A O 1
ATOM 706 N N . THR A 1 96 ? 27.435 5.076 -3.062 1.00 51.03 96 THR A N 1
ATOM 707 C CA . THR A 1 96 ? 28.103 3.944 -2.396 1.00 51.03 96 THR A CA 1
ATOM 708 C C . THR A 1 96 ? 28.357 2.751 -3.320 1.00 51.03 96 THR A C 1
ATOM 710 O O . THR A 1 96 ? 28.863 1.723 -2.870 1.00 51.03 96 THR A O 1
ATOM 713 N N . ALA A 1 97 ? 28.060 2.868 -4.618 1.00 49.69 97 ALA A N 1
ATOM 714 C CA . ALA A 1 97 ? 28.341 1.810 -5.579 1.00 49.69 97 ALA A CA 1
ATOM 715 C C . ALA A 1 97 ? 29.820 1.817 -6.005 1.00 49.69 97 ALA A C 1
ATOM 717 O O . ALA A 1 97 ? 30.255 2.585 -6.861 1.00 49.69 97 ALA A O 1
ATOM 718 N N . ASP A 1 98 ? 30.577 0.904 -5.398 1.00 43.69 98 ASP A N 1
ATOM 719 C CA . ASP A 1 98 ? 31.858 0.404 -5.891 1.00 43.69 98 ASP A CA 1
ATOM 720 C C . ASP A 1 98 ? 31.707 -0.017 -7.371 1.00 43.69 98 ASP A C 1
ATOM 722 O O . ASP A 1 98 ? 30.770 -0.738 -7.732 1.00 43.69 98 ASP A O 1
ATOM 726 N N . GLY A 1 99 ? 32.574 0.500 -8.245 1.00 48.16 99 GLY A N 1
ATOM 727 C CA . GLY A 1 99 ? 32.358 0.689 -9.691 1.00 48.16 99 GLY A CA 1
ATOM 728 C C . GLY A 1 99 ? 32.320 -0.562 -10.582 1.00 48.16 99 GLY A C 1
ATOM 729 O O . GLY A 1 99 ? 32.942 -0.569 -11.641 1.00 48.16 99 GLY A O 1
ATOM 730 N N . SER A 1 100 ? 31.603 -1.618 -10.188 1.00 51.09 100 SER A N 1
ATOM 731 C CA . SER A 1 100 ? 31.608 -2.920 -10.879 1.00 51.09 100 SER A CA 1
ATOM 732 C C . SER A 1 100 ? 30.224 -3.454 -11.285 1.00 51.09 100 SER A C 1
ATOM 734 O O . SER A 1 100 ? 30.144 -4.511 -11.908 1.00 51.09 100 SER A O 1
ATOM 736 N N . GLY A 1 101 ? 29.127 -2.763 -10.955 1.00 52.88 101 GLY A N 1
ATOM 737 C CA . GLY A 1 101 ? 27.764 -3.183 -11.304 1.00 52.88 101 GLY A CA 1
ATOM 738 C C . GLY A 1 101 ? 27.138 -2.284 -12.368 1.00 52.88 101 GLY A C 1
ATOM 739 O O . GLY A 1 101 ? 27.111 -1.069 -12.202 1.00 52.88 101 GLY A O 1
ATOM 740 N N . ALA A 1 102 ? 26.614 -2.868 -13.450 1.00 59.03 102 ALA A N 1
ATOM 741 C CA . ALA A 1 102 ? 25.823 -2.137 -14.439 1.00 59.03 102 ALA A CA 1
ATOM 742 C C . ALA A 1 102 ? 24.626 -1.457 -13.748 1.00 59.03 102 ALA A C 1
ATOM 744 O O . ALA A 1 102 ? 23.770 -2.128 -13.169 1.00 59.03 102 ALA A O 1
ATOM 745 N N . GLN A 1 103 ? 24.591 -0.125 -13.770 1.00 65.88 103 GLN A N 1
ATOM 746 C CA . GLN A 1 103 ? 23.493 0.641 -13.192 1.00 65.88 103 GLN A CA 1
ATOM 747 C C . GLN A 1 103 ? 22.201 0.353 -13.981 1.00 65.88 103 GLN A C 1
ATOM 749 O O . GLN A 1 103 ? 22.235 0.398 -15.215 1.00 65.88 103 GLN A O 1
ATOM 754 N N . PRO A 1 104 ? 21.060 0.084 -13.315 1.00 72.44 104 PRO A N 1
ATOM 755 C CA . PRO A 1 104 ? 19.803 -0.178 -14.005 1.00 72.44 104 PRO A CA 1
ATOM 756 C C . PRO A 1 104 ? 19.413 1.011 -14.883 1.00 72.44 104 PRO A C 1
ATOM 758 O O . PRO A 1 104 ? 19.311 2.146 -14.407 1.00 72.44 104 PRO A O 1
ATOM 761 N N . GLN A 1 105 ? 19.186 0.762 -16.170 1.00 77.94 105 GLN A N 1
ATOM 762 C CA . GLN A 1 105 ? 18.869 1.831 -17.110 1.00 77.94 105 GLN A CA 1
ATOM 763 C C . GLN A 1 105 ? 17.403 2.277 -16.944 1.00 77.94 105 GLN A C 1
ATOM 765 O O . GLN A 1 105 ? 16.534 1.424 -16.733 1.00 77.94 105 GLN A O 1
ATOM 770 N N . PRO A 1 106 ? 17.077 3.583 -17.029 1.00 82.25 106 PRO A N 1
ATOM 771 C CA . PRO A 1 106 ? 15.690 4.044 -16.976 1.00 82.25 106 PRO A CA 1
ATOM 772 C C . PRO A 1 106 ? 14.823 3.369 -18.046 1.00 82.25 106 PRO A C 1
ATOM 774 O O . PRO A 1 106 ? 15.301 3.062 -19.137 1.00 82.25 106 PRO A O 1
ATOM 777 N N . GLY A 1 107 ? 13.549 3.137 -17.740 1.00 82.50 107 GLY A N 1
ATOM 778 C CA . GLY A 1 107 ? 12.607 2.476 -18.646 1.00 82.50 107 GLY A CA 1
ATOM 779 C C . GLY A 1 107 ? 12.717 0.946 -18.682 1.00 82.50 107 GLY A C 1
ATOM 780 O O . GLY A 1 107 ? 12.016 0.301 -19.459 1.00 82.50 107 GLY A O 1
ATOM 781 N N . THR A 1 108 ? 13.600 0.343 -17.875 1.00 87.19 108 THR A N 1
ATOM 782 C CA . THR A 1 108 ? 13.816 -1.112 -17.855 1.00 87.19 108 THR A CA 1
ATOM 783 C C . THR A 1 108 ? 13.102 -1.797 -16.694 1.00 87.19 108 THR A C 1
ATOM 785 O O . THR A 1 108 ? 12.865 -1.212 -15.633 1.00 87.19 108 THR A O 1
ATOM 788 N N . ALA A 1 109 ? 12.801 -3.087 -16.872 1.00 88.44 109 ALA A N 1
ATOM 789 C CA . ALA A 1 109 ? 12.268 -3.932 -15.805 1.00 88.44 109 ALA A CA 1
ATOM 790 C C . ALA A 1 109 ? 13.212 -3.990 -14.589 1.00 88.44 109 ALA A C 1
ATOM 792 O O . ALA A 1 109 ? 12.748 -4.057 -13.454 1.00 88.44 109 ALA A O 1
ATOM 793 N N . GLU A 1 110 ? 14.527 -3.900 -14.807 1.00 87.81 110 GLU A N 1
ATOM 794 C CA . GLU A 1 110 ? 15.534 -3.877 -13.742 1.00 87.81 110 GLU A CA 1
ATOM 795 C C . GLU A 1 110 ? 15.430 -2.613 -12.883 1.00 87.81 110 GLU A C 1
ATOM 797 O O . GLU A 1 110 ? 15.437 -2.711 -11.655 1.00 87.81 110 GLU A O 1
ATOM 802 N N . ALA A 1 111 ? 15.253 -1.442 -13.507 1.00 88.25 111 ALA A N 1
ATOM 803 C CA . ALA A 1 111 ? 15.020 -0.190 -12.788 1.00 88.25 111 ALA A CA 1
ATOM 804 C C . ALA A 1 111 ? 13.717 -0.241 -11.977 1.00 88.25 111 ALA A C 1
ATOM 806 O O . ALA A 1 111 ? 13.692 0.180 -10.820 1.00 88.25 111 ALA A O 1
ATOM 807 N N . LEU A 1 112 ? 12.657 -0.834 -12.540 1.00 90.06 112 LEU A N 1
ATOM 808 C CA . LEU A 1 112 ? 11.388 -1.023 -11.833 1.00 90.06 112 LEU A CA 1
ATOM 809 C C . LEU A 1 112 ? 11.548 -1.941 -10.612 1.00 90.06 112 LEU A C 1
ATOM 811 O O . LEU A 1 112 ? 11.030 -1.639 -9.538 1.00 90.06 112 LEU A O 1
ATOM 815 N N . VAL A 1 113 ? 12.284 -3.047 -10.755 1.00 92.38 113 VAL A N 1
ATOM 816 C CA . VAL A 1 113 ? 12.574 -3.978 -9.654 1.00 92.38 113 VAL A CA 1
ATOM 817 C C . VAL A 1 113 ? 13.432 -3.315 -8.581 1.00 92.38 113 VAL A C 1
ATOM 819 O O . VAL A 1 113 ? 13.158 -3.501 -7.397 1.00 92.38 113 VAL A O 1
ATOM 822 N N . ALA A 1 114 ? 14.448 -2.542 -8.968 1.00 90.56 114 ALA A N 1
ATOM 823 C CA . ALA A 1 114 ? 15.286 -1.798 -8.032 1.00 90.56 114 ALA A CA 1
ATOM 824 C C . ALA A 1 114 ? 14.456 -0.778 -7.238 1.00 90.56 114 ALA A C 1
ATOM 826 O O . ALA A 1 114 ? 14.489 -0.795 -6.009 1.00 90.56 114 ALA A O 1
ATOM 827 N N . GLY A 1 115 ? 13.631 0.024 -7.921 1.00 90.81 115 GLY A N 1
ATOM 828 C CA . GLY A 1 115 ? 12.706 0.955 -7.274 1.00 90.81 115 GLY A CA 1
ATOM 829 C C . GLY A 1 115 ? 11.719 0.246 -6.343 1.00 90.81 115 GLY A C 1
ATOM 830 O O . GLY A 1 115 ? 11.540 0.661 -5.204 1.00 90.81 115 GLY A O 1
ATOM 831 N N . ALA A 1 116 ? 11.136 -0.879 -6.769 1.00 92.69 116 ALA A N 1
ATOM 832 C CA . ALA A 1 116 ? 10.230 -1.666 -5.933 1.00 92.69 116 ALA A CA 1
ATOM 833 C C . ALA A 1 116 ? 10.910 -2.223 -4.669 1.00 92.69 116 ALA A C 1
ATOM 835 O O . ALA A 1 116 ? 10.288 -2.241 -3.608 1.00 92.69 116 ALA A O 1
ATOM 836 N N . LYS A 1 117 ? 12.178 -2.651 -4.752 1.00 92.12 117 LYS A N 1
ATOM 837 C CA . LYS A 1 117 ? 12.957 -3.085 -3.580 1.00 92.12 117 LYS A CA 1
ATOM 838 C C . LYS A 1 117 ? 13.174 -1.932 -2.604 1.00 92.12 117 LYS A C 1
ATOM 840 O O . LYS A 1 117 ? 12.858 -2.090 -1.430 1.00 92.12 117 LYS A O 1
ATOM 845 N N . THR A 1 118 ? 13.638 -0.780 -3.091 1.00 91.88 118 THR A N 1
ATOM 846 C CA . THR A 1 118 ? 13.827 0.421 -2.264 1.00 91.88 118 THR A CA 1
ATOM 847 C C . THR A 1 118 ? 12.517 0.850 -1.610 1.00 91.88 118 THR A C 1
ATOM 849 O O . THR A 1 118 ? 12.478 1.099 -0.407 1.00 91.88 118 THR A O 1
ATOM 852 N N . PHE A 1 119 ? 11.422 0.862 -2.375 1.00 93.75 119 PHE A N 1
ATOM 853 C CA . PHE A 1 119 ? 10.094 1.160 -1.856 1.00 93.75 119 PHE A CA 1
ATOM 854 C C . PHE A 1 119 ? 9.696 0.212 -0.728 1.00 93.75 119 PHE A C 1
ATOM 856 O O . PHE A 1 119 ? 9.287 0.692 0.321 1.00 93.75 119 PHE A O 1
ATOM 863 N N . LEU A 1 120 ? 9.838 -1.107 -0.914 1.00 93.50 120 LEU A N 1
ATOM 864 C CA . LEU A 1 120 ? 9.514 -2.096 0.119 1.00 93.50 120 LEU A CA 1
ATOM 865 C C . LEU A 1 120 ? 10.358 -1.896 1.381 1.00 93.50 120 LEU A C 1
ATOM 867 O O . LEU A 1 120 ? 9.798 -1.897 2.468 1.00 93.50 120 LEU A O 1
ATOM 871 N N . SER A 1 121 ? 11.660 -1.627 1.254 1.00 92.31 121 SER A N 1
ATOM 872 C CA . SER A 1 121 ? 12.521 -1.352 2.413 1.00 92.31 121 SER A CA 1
ATOM 873 C C . SER A 1 121 ? 12.075 -0.124 3.213 1.00 92.31 121 SER A C 1
ATOM 875 O O . SER A 1 121 ? 12.113 -0.144 4.439 1.00 92.31 121 SER A O 1
ATOM 877 N N . VAL A 1 122 ? 11.613 0.940 2.547 1.00 92.56 122 VAL A N 1
ATOM 878 C CA . VAL A 1 122 ? 11.026 2.102 3.238 1.00 92.56 122 VAL A CA 1
ATOM 879 C C . VAL A 1 122 ? 9.645 1.758 3.805 1.00 92.56 122 VAL A C 1
ATOM 881 O O . VAL A 1 122 ? 9.276 2.215 4.887 1.00 92.56 122 VAL A O 1
ATOM 884 N N . LEU A 1 123 ? 8.877 0.939 3.086 1.00 93.31 123 LEU A N 1
ATOM 885 C CA . LEU A 1 123 ? 7.536 0.528 3.474 1.00 93.31 123 LEU A CA 1
ATOM 886 C C . LEU A 1 123 ? 7.537 -0.352 4.727 1.00 93.31 123 LEU A C 1
ATOM 888 O O . LEU A 1 123 ? 6.601 -0.230 5.509 1.00 93.31 123 LEU A O 1
ATOM 892 N N . ASP A 1 124 ? 8.576 -1.162 4.952 1.00 91.12 124 ASP A N 1
ATOM 893 C CA . ASP A 1 124 ? 8.770 -1.946 6.180 1.00 91.12 124 ASP A CA 1
ATOM 894 C C . ASP A 1 124 ? 8.698 -1.042 7.424 1.00 91.12 124 ASP A C 1
ATOM 896 O O . ASP A 1 124 ? 7.943 -1.321 8.354 1.00 91.12 124 ASP A O 1
ATOM 900 N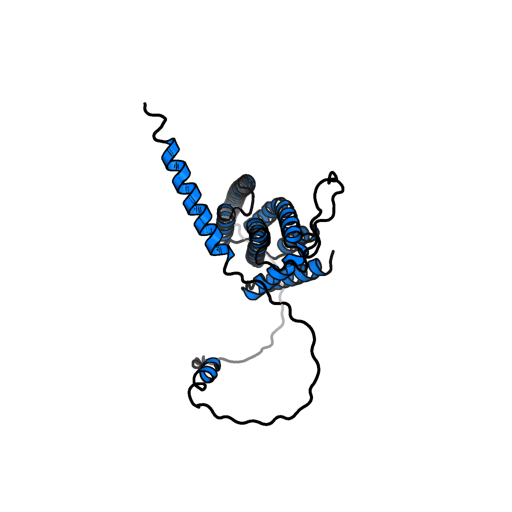 N . GLY A 1 125 ? 9.400 0.099 7.412 1.00 89.19 125 GLY A N 1
ATOM 901 C CA . GLY A 1 125 ? 9.381 1.058 8.526 1.00 89.19 125 GLY A CA 1
ATOM 902 C C . GLY A 1 125 ? 8.042 1.785 8.703 1.00 89.19 125 GLY A C 1
ATOM 903 O O . GLY A 1 125 ? 7.700 2.221 9.798 1.00 89.19 125 GLY A O 1
ATOM 904 N N . VAL 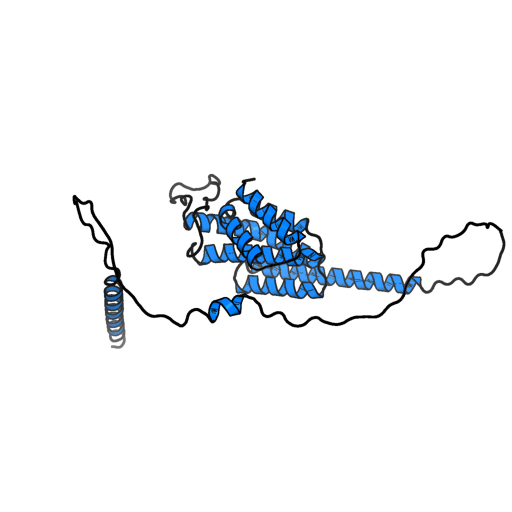A 1 126 ? 7.257 1.898 7.631 1.00 92.25 126 VAL A N 1
ATOM 905 C CA . VAL A 1 126 ? 5.955 2.582 7.615 1.00 92.25 126 VAL A CA 1
ATOM 906 C C . VAL A 1 126 ? 4.799 1.631 7.962 1.00 92.25 126 VAL A C 1
ATOM 908 O O . VAL A 1 126 ? 3.767 2.061 8.485 1.00 92.25 126 VAL A O 1
ATOM 911 N N . ALA A 1 127 ? 4.946 0.338 7.669 1.00 91.88 127 ALA A N 1
ATOM 912 C CA . ALA A 1 127 ? 3.893 -0.664 7.796 1.00 91.88 127 ALA A CA 1
ATOM 913 C C . ALA A 1 127 ? 3.430 -0.843 9.246 1.00 91.88 127 ALA A C 1
ATOM 915 O O . ALA A 1 127 ? 2.226 -0.982 9.487 1.00 91.88 127 ALA A O 1
ATOM 916 N N . GLU A 1 128 ? 4.353 -0.792 10.209 1.00 92.31 128 GLU A N 1
ATOM 917 C CA . GLU A 1 128 ? 4.020 -0.861 11.634 1.00 92.31 128 GLU A CA 1
ATOM 918 C C . GLU A 1 128 ? 3.113 0.307 12.046 1.00 92.31 128 GLU A C 1
ATOM 920 O O . GLU A 1 128 ? 2.036 0.087 12.606 1.00 92.31 128 GLU A O 1
ATOM 925 N N . GLU A 1 129 ? 3.493 1.538 11.699 1.00 93.12 129 GLU A N 1
ATOM 926 C CA . GLU A 1 129 ? 2.746 2.747 12.060 1.00 93.12 129 GLU A CA 1
ATOM 927 C C . GLU A 1 129 ? 1.356 2.786 11.402 1.00 93.12 129 GLU A C 1
ATOM 929 O O . GLU A 1 129 ? 0.354 3.092 12.056 1.00 93.12 129 GLU A O 1
ATOM 934 N N . VAL A 1 130 ? 1.265 2.420 10.119 1.00 93.69 130 VAL A N 1
ATOM 935 C CA . VAL A 1 130 ? -0.011 2.322 9.386 1.00 93.69 130 VAL A CA 1
ATOM 936 C C . VAL A 1 130 ? -0.936 1.286 10.027 1.00 93.69 130 VAL A C 1
ATOM 938 O O . VAL A 1 130 ? -2.139 1.526 10.192 1.00 93.69 130 VAL A O 1
ATOM 941 N N . THR A 1 131 ? -0.385 0.138 10.417 1.00 93.62 131 THR A N 1
ATOM 942 C CA . THR A 1 131 ? -1.159 -0.947 11.021 1.00 93.62 131 THR A CA 1
ATOM 943 C C . THR A 1 131 ? -1.644 -0.568 12.418 1.00 93.62 131 THR A C 1
ATOM 945 O O . THR A 1 131 ? -2.828 -0.730 12.722 1.00 93.62 131 THR A O 1
ATOM 948 N N . GLU A 1 132 ? -0.772 0.004 13.249 1.00 91.50 132 GLU A N 1
ATOM 949 C CA . GLU A 1 132 ? -1.119 0.472 14.591 1.00 91.50 132 GLU A CA 1
ATOM 950 C C . GLU A 1 132 ? -2.170 1.591 14.551 1.00 91.50 132 GLU A C 1
ATOM 952 O O . GLU A 1 132 ? -3.178 1.515 15.262 1.00 91.50 132 GLU A O 1
ATOM 957 N N . SER A 1 133 ? -1.991 2.596 13.681 1.00 92.12 133 SER A N 1
ATOM 958 C CA . SER A 1 133 ? -2.968 3.678 13.505 1.00 92.12 133 SER A CA 1
ATOM 959 C C . SER A 1 133 ? -4.322 3.132 13.062 1.00 92.12 133 SER A C 1
ATOM 961 O O . SER A 1 133 ? -5.346 3.507 13.637 1.00 92.12 133 SER A O 1
ATOM 963 N N . THR A 1 134 ? -4.343 2.217 12.088 1.00 92.56 134 THR A N 1
ATOM 964 C CA . THR A 1 134 ? -5.591 1.593 11.636 1.00 92.56 134 THR A CA 1
ATOM 965 C C . THR A 1 134 ? -6.261 0.850 12.785 1.00 92.56 134 THR A C 1
ATOM 967 O O . THR A 1 134 ? -7.443 1.054 13.039 1.00 92.56 134 THR A O 1
ATOM 970 N N . PHE A 1 135 ? -5.523 0.021 13.520 1.00 91.31 135 PHE A N 1
ATOM 971 C CA . PHE A 1 135 ? -6.088 -0.822 14.571 1.00 91.31 135 PHE A CA 1
ATOM 972 C C . PHE A 1 135 ? -6.653 -0.027 15.758 1.00 91.31 135 PHE A C 1
ATOM 974 O O . PHE A 1 135 ? -7.675 -0.411 16.338 1.00 91.31 135 PHE A O 1
ATOM 981 N N . ARG A 1 136 ? -6.012 1.096 16.105 1.00 89.44 136 ARG A N 1
ATOM 982 C CA . ARG A 1 136 ? -6.465 2.002 17.168 1.00 89.44 136 ARG A CA 1
ATOM 983 C C . ARG A 1 136 ? -7.779 2.697 16.815 1.00 89.44 136 ARG A C 1
ATOM 985 O O . ARG A 1 136 ? -8.646 2.817 17.681 1.00 89.44 136 ARG A O 1
ATOM 992 N N . ASP A 1 137 ? -7.913 3.137 15.568 1.00 88.50 137 ASP A N 1
ATOM 993 C CA . ASP A 1 137 ? -9.027 3.978 15.128 1.00 88.50 137 ASP A CA 1
ATOM 994 C C . ASP A 1 137 ? -10.251 3.167 14.675 1.00 88.50 137 ASP A C 1
ATOM 996 O O . ASP A 1 137 ? -11.381 3.659 14.730 1.00 88.50 137 ASP A O 1
ATOM 1000 N N . VAL A 1 138 ? -10.062 1.919 14.233 1.00 88.25 138 VAL A N 1
ATOM 1001 C CA . VAL A 1 138 ? -11.162 1.089 13.727 1.00 88.25 138 VAL A CA 1
ATOM 1002 C C . VAL A 1 138 ? -11.950 0.374 14.834 1.00 88.25 138 VAL A C 1
ATOM 1004 O O . VAL A 1 138 ? -11.433 -0.015 15.885 1.00 88.25 138 VAL A O 1
ATOM 1007 N N . GLN A 1 139 ? -13.239 0.161 14.553 1.00 85.81 139 GLN A N 1
ATOM 1008 C CA . GLN A 1 139 ? -14.157 -0.660 15.350 1.00 85.81 139 GLN A CA 1
ATOM 1009 C C . GLN A 1 139 ? -13.603 -2.083 15.555 1.00 85.81 139 GLN A C 1
ATOM 1011 O O . GLN A 1 139 ? -12.896 -2.587 14.676 1.00 85.81 139 GLN A O 1
ATOM 1016 N N . PRO A 1 140 ? -13.957 -2.774 16.655 1.00 83.38 140 PRO A N 1
ATOM 1017 C CA . PRO A 1 140 ? -13.502 -4.143 16.907 1.00 83.38 140 PRO A CA 1
ATOM 1018 C C . PRO A 1 140 ? -13.831 -5.105 15.752 1.00 83.38 140 PRO A C 1
ATOM 1020 O O . PRO A 1 140 ? -12.971 -5.890 15.364 1.00 83.38 140 PRO A O 1
ATOM 1023 N N . ASP A 1 141 ? -14.987 -4.953 15.097 1.00 86.56 141 ASP A N 1
ATOM 1024 C CA . ASP A 1 141 ? -15.371 -5.757 13.922 1.00 86.56 141 ASP A CA 1
ATOM 1025 C C . ASP A 1 141 ? -14.413 -5.600 12.729 1.00 86.56 141 ASP A C 1
ATOM 1027 O O . ASP A 1 141 ? -14.269 -6.483 11.882 1.00 86.56 141 ASP A O 1
ATOM 1031 N N . HIS A 1 142 ? -13.748 -4.449 12.628 1.00 89.25 142 HIS A N 1
ATOM 1032 C CA . HIS A 1 142 ? -12.786 -4.152 11.570 1.00 89.25 142 HIS A CA 1
ATOM 1033 C C . HIS A 1 142 ? -11.359 -4.572 11.938 1.00 89.25 142 HIS A C 1
ATOM 1035 O O . HIS A 1 142 ? -10.549 -4.766 11.034 1.00 89.25 142 HIS A O 1
ATOM 1041 N N . ARG A 1 143 ? -11.046 -4.780 13.223 1.00 90.31 143 ARG A N 1
ATOM 1042 C CA . ARG A 1 143 ? -9.727 -5.268 13.667 1.00 90.31 143 ARG A CA 1
ATOM 1043 C C . ARG A 1 143 ? -9.438 -6.668 13.152 1.00 90.31 143 ARG A C 1
ATOM 1045 O O . ARG A 1 143 ? -8.328 -6.943 12.710 1.00 90.31 143 ARG A O 1
ATOM 1052 N N . GLU A 1 144 ? -10.459 -7.515 13.106 1.00 90.94 144 GLU A N 1
ATOM 1053 C CA . GLU A 1 144 ? -10.348 -8.851 12.523 1.00 90.94 144 GLU A CA 1
ATOM 1054 C C . GLU A 1 144 ? -9.961 -8.797 11.037 1.00 90.94 144 GLU A C 1
ATOM 1056 O O . GLU A 1 144 ? -9.182 -9.613 10.549 1.00 90.94 144 GLU A O 1
ATOM 1061 N N . LYS A 1 145 ? -10.442 -7.782 10.306 1.00 93.00 145 LYS A N 1
ATOM 1062 C CA . LYS A 1 145 ? -10.050 -7.560 8.908 1.00 93.00 145 LYS A CA 1
ATOM 1063 C C . LYS A 1 145 ? -8.590 -7.126 8.795 1.00 93.00 145 LYS A C 1
ATOM 1065 O O . LYS A 1 145 ? -7.908 -7.591 7.888 1.00 93.00 145 LYS A O 1
ATOM 1070 N N . VAL A 1 146 ? -8.107 -6.292 9.718 1.00 94.12 146 VAL A N 1
ATOM 1071 C CA . VAL A 1 146 ? -6.690 -5.900 9.786 1.00 94.12 146 VAL A CA 1
ATOM 1072 C C . VAL A 1 146 ? -5.809 -7.127 10.039 1.00 94.12 146 VAL A C 1
ATOM 1074 O O . VAL A 1 146 ? -4.861 -7.344 9.291 1.00 94.12 146 VAL A O 1
ATOM 1077 N N . ARG A 1 147 ? -6.171 -7.998 10.994 1.00 93.25 147 ARG A N 1
ATOM 1078 C CA . ARG A 1 147 ? -5.444 -9.261 11.242 1.00 93.25 147 ARG A CA 1
ATOM 1079 C C . ARG A 1 147 ? -5.394 -10.161 10.011 1.00 93.25 147 ARG A C 1
ATOM 1081 O O . ARG A 1 147 ? -4.341 -10.698 9.688 1.00 93.25 147 ARG A O 1
ATOM 1088 N N . LYS A 1 148 ? -6.509 -10.288 9.284 1.00 94.38 148 LYS A N 1
ATOM 1089 C CA . LYS A 1 148 ? -6.552 -11.068 8.036 1.00 94.38 148 LYS A CA 1
ATOM 1090 C C . LYS A 1 148 ? -5.609 -10.524 6.966 1.00 94.38 148 LYS A C 1
ATOM 1092 O O . LYS A 1 148 ? -5.017 -11.308 6.237 1.00 94.38 148 LYS A O 1
ATOM 1097 N N . VAL A 1 149 ? -5.458 -9.206 6.858 1.00 95.12 149 VAL A N 1
ATOM 1098 C CA . VAL A 1 149 ? -4.496 -8.605 5.920 1.00 95.12 149 VAL A CA 1
ATOM 1099 C C . VAL A 1 149 ? -3.055 -8.895 6.347 1.00 95.12 149 VAL A C 1
ATOM 1101 O O . VAL A 1 149 ? -2.243 -9.237 5.497 1.00 95.12 149 VAL A O 1
ATOM 1104 N N . ILE A 1 150 ? -2.748 -8.862 7.646 1.00 94.38 150 ILE A N 1
ATOM 1105 C CA . ILE A 1 150 ? -1.423 -9.248 8.165 1.00 94.38 150 ILE A CA 1
ATOM 1106 C C . ILE A 1 150 ? -1.127 -10.726 7.858 1.00 94.38 150 ILE A C 1
ATOM 1108 O O . ILE A 1 150 ? -0.035 -11.053 7.402 1.00 94.38 150 ILE A O 1
ATOM 1112 N N . ASP A 1 151 ? -2.112 -11.616 8.006 1.00 93.81 151 ASP A N 1
ATOM 1113 C CA . ASP A 1 151 ? -1.989 -13.024 7.597 1.00 93.81 151 ASP A CA 1
ATOM 1114 C C . ASP A 1 151 ? -1.750 -13.175 6.083 1.00 93.81 151 ASP A C 1
ATOM 1116 O O . ASP A 1 151 ? -0.923 -13.981 5.649 1.00 93.81 151 ASP A O 1
ATOM 1120 N N . ILE A 1 152 ? -2.397 -12.346 5.256 1.00 95.00 152 ILE A N 1
ATOM 1121 C CA . ILE A 1 152 ? -2.106 -12.279 3.816 1.00 95.00 152 ILE A CA 1
ATOM 1122 C C . ILE A 1 152 ? -0.664 -11.815 3.574 1.00 95.00 152 ILE A C 1
ATOM 1124 O O . ILE A 1 152 ? -0.009 -12.369 2.693 1.00 95.00 152 ILE A O 1
ATOM 1128 N N . TRP A 1 153 ? -0.147 -10.850 4.338 1.00 94.75 153 TRP A N 1
ATOM 1129 C CA . TRP A 1 153 ? 1.242 -10.395 4.217 1.00 94.75 153 TRP A CA 1
ATOM 1130 C C . TRP A 1 153 ? 2.253 -11.477 4.581 1.00 94.75 153 TRP A C 1
ATOM 1132 O O . TRP A 1 153 ? 3.236 -11.626 3.854 1.00 94.75 153 TRP A O 1
ATOM 1142 N N . MET A 1 154 ? 1.982 -12.270 5.622 1.00 92.69 154 MET A N 1
ATOM 1143 C CA . MET A 1 154 ? 2.806 -13.429 5.983 1.00 92.69 154 MET A CA 1
ATOM 1144 C C . MET A 1 154 ? 2.797 -14.472 4.861 1.00 92.69 154 MET A C 1
ATOM 1146 O O . MET A 1 154 ? 3.849 -14.885 4.378 1.00 92.69 154 MET A O 1
ATOM 1150 N N . LYS A 1 155 ? 1.611 -14.845 4.364 1.00 92.75 155 LYS A N 1
ATOM 1151 C CA . LYS A 1 155 ? 1.461 -15.843 3.288 1.00 92.75 155 LYS A CA 1
ATOM 1152 C C . LYS A 1 155 ? 2.056 -15.394 1.955 1.00 92.75 155 LYS A C 1
ATOM 1154 O O . LYS A 1 155 ? 2.596 -16.210 1.214 1.00 92.75 155 LYS A O 1
ATOM 1159 N N . ALA A 1 156 ? 1.934 -14.110 1.627 1.00 90.69 156 ALA A N 1
ATOM 1160 C CA . ALA A 1 156 ? 2.489 -13.531 0.408 1.00 90.69 156 ALA A CA 1
ATOM 1161 C C . ALA A 1 156 ? 3.983 -13.192 0.535 1.00 90.69 156 ALA A C 1
ATOM 1163 O O . ALA A 1 156 ? 4.607 -12.833 -0.467 1.00 90.69 156 ALA A O 1
ATOM 1164 N N . ASN A 1 157 ? 4.552 -13.318 1.740 1.00 91.88 157 ASN A N 1
ATOM 1165 C CA . ASN A 1 157 ? 5.914 -12.918 2.071 1.00 91.88 157 ASN A CA 1
ATOM 1166 C C . ASN A 1 157 ? 6.195 -11.469 1.630 1.00 91.88 157 ASN A C 1
ATOM 1168 O O . ASN A 1 157 ? 7.229 -11.203 1.010 1.00 91.88 157 ASN A O 1
ATOM 1172 N N . THR A 1 158 ? 5.223 -10.568 1.843 1.00 91.00 158 THR A N 1
ATOM 1173 C CA . THR A 1 158 ? 5.290 -9.148 1.439 1.00 91.00 158 THR A CA 1
ATOM 1174 C C . THR A 1 158 ? 6.304 -8.390 2.283 1.00 91.00 158 THR A C 1
ATOM 1176 O O . THR A 1 158 ? 7.099 -7.633 1.735 1.00 91.00 158 THR A O 1
ATOM 1179 N N . PHE A 1 159 ? 6.279 -8.650 3.589 1.00 92.88 159 PHE A N 1
ATOM 1180 C CA . PHE A 1 159 ? 7.132 -8.058 4.613 1.00 92.88 159 PHE A CA 1
ATOM 1181 C C . PHE A 1 159 ? 7.911 -9.162 5.341 1.00 92.88 159 PHE A C 1
ATOM 1183 O O . PHE A 1 159 ? 7.553 -10.339 5.247 1.00 92.88 159 PHE A O 1
ATOM 1190 N N . SER A 1 160 ? 8.962 -8.787 6.069 1.00 89.44 160 SER A N 1
ATOM 1191 C CA . SER A 1 160 ? 9.760 -9.718 6.877 1.00 89.44 160 SER A CA 1
ATOM 1192 C C . SER A 1 160 ? 8.924 -10.359 7.994 1.00 89.44 160 SER A C 1
ATOM 1194 O O . SER A 1 160 ? 8.122 -9.681 8.636 1.00 89.44 160 SER A O 1
ATOM 1196 N N . HIS A 1 161 ? 9.117 -11.658 8.249 1.00 89.00 161 HIS A N 1
ATOM 1197 C CA . HIS A 1 161 ? 8.336 -12.390 9.256 1.00 89.00 161 HIS A CA 1
ATOM 1198 C C . HIS A 1 161 ? 8.513 -11.804 10.663 1.00 89.00 161 HIS A C 1
ATOM 1200 O O . HIS A 1 161 ? 7.529 -11.626 11.374 1.00 89.00 161 HIS A O 1
ATOM 1206 N N . ASP A 1 162 ? 9.741 -11.414 11.020 1.00 90.44 162 ASP A N 1
ATOM 1207 C CA . ASP A 1 162 ? 10.049 -10.804 12.320 1.00 90.44 162 ASP A CA 1
ATOM 1208 C C . ASP A 1 162 ? 9.253 -9.507 12.546 1.00 90.44 162 ASP A C 1
ATOM 1210 O O . ASP A 1 162 ? 8.666 -9.305 13.608 1.00 90.44 162 ASP A O 1
ATOM 1214 N N . LEU A 1 163 ? 9.143 -8.666 11.507 1.00 91.38 163 LEU A N 1
ATOM 1215 C CA . LEU A 1 163 ? 8.356 -7.431 11.547 1.00 91.38 163 LEU A CA 1
ATOM 1216 C C . LEU A 1 163 ? 6.862 -7.727 11.751 1.00 91.38 163 LEU A C 1
ATOM 1218 O O . LEU A 1 163 ? 6.199 -7.070 12.550 1.00 91.38 163 LEU A O 1
ATOM 1222 N N . LEU A 1 164 ? 6.315 -8.716 11.039 1.00 91.44 164 LEU A N 1
ATOM 1223 C CA . LEU A 1 164 ? 4.896 -9.080 11.137 1.00 91.44 164 LEU A CA 1
ATOM 1224 C C . LEU A 1 164 ? 4.549 -9.709 12.495 1.00 91.44 164 LEU A C 1
ATOM 1226 O O . LEU A 1 164 ? 3.473 -9.435 13.040 1.00 91.44 164 LEU A O 1
ATOM 1230 N N . ASP A 1 165 ? 5.459 -10.497 13.067 1.00 92.50 165 ASP A N 1
ATOM 1231 C CA . ASP A 1 165 ? 5.326 -11.033 14.422 1.00 92.50 165 ASP A CA 1
ATOM 1232 C C . ASP A 1 165 ? 5.322 -9.912 15.462 1.00 92.50 165 ASP A C 1
ATOM 1234 O O . ASP A 1 165 ? 4.471 -9.893 16.357 1.00 92.50 165 ASP A O 1
ATOM 1238 N N . ASP A 1 166 ? 6.230 -8.946 15.337 1.00 92.19 166 ASP A N 1
ATOM 1239 C CA . ASP A 1 166 ? 6.314 -7.816 16.258 1.00 92.19 166 ASP A CA 1
ATOM 1240 C C . ASP A 1 166 ? 5.096 -6.892 16.150 1.00 92.19 166 ASP A C 1
ATOM 1242 O O . ASP A 1 166 ? 4.512 -6.528 17.179 1.00 92.19 166 ASP A O 1
ATOM 1246 N N . ILE A 1 167 ? 4.612 -6.623 14.932 1.00 91.69 167 ILE A N 1
ATOM 1247 C CA . ILE A 1 167 ? 3.334 -5.934 14.706 1.00 91.69 167 ILE A CA 1
ATOM 1248 C C . ILE A 1 167 ? 2.201 -6.697 15.402 1.00 91.69 167 ILE A C 1
ATOM 1250 O O . ILE A 1 167 ? 1.428 -6.102 16.152 1.00 91.69 167 ILE A O 1
ATOM 1254 N N . THR A 1 168 ? 2.106 -8.016 15.222 1.00 90.31 168 THR A N 1
ATOM 1255 C CA . THR A 1 168 ? 1.035 -8.831 15.820 1.00 90.31 168 THR A CA 1
ATOM 1256 C C . THR A 1 168 ? 1.074 -8.796 17.351 1.00 90.31 168 THR A C 1
ATOM 1258 O O . THR A 1 168 ? 0.039 -8.592 17.995 1.00 90.31 168 THR A O 1
ATOM 1261 N N . LYS A 1 169 ? 2.262 -8.913 17.960 1.00 91.88 169 LYS A N 1
ATOM 1262 C CA . LYS A 1 169 ? 2.445 -8.762 19.416 1.00 91.88 169 LYS A CA 1
ATOM 1263 C C . LYS A 1 169 ? 2.001 -7.377 19.890 1.00 91.88 169 LYS A C 1
ATOM 1265 O O . LYS A 1 169 ? 1.276 -7.267 20.885 1.00 91.88 169 LYS A O 1
ATOM 1270 N N . LYS A 1 170 ? 2.390 -6.320 19.170 1.00 91.19 170 LYS A N 1
ATOM 1271 C CA . LYS A 1 170 ? 2.023 -4.937 19.495 1.00 91.19 170 LYS A CA 1
ATOM 1272 C C . LYS A 1 170 ? 0.515 -4.722 19.401 1.00 91.19 170 LYS A C 1
ATOM 1274 O O . LYS A 1 170 ? -0.071 -4.149 20.318 1.00 91.19 170 LYS A O 1
ATOM 1279 N N . LEU A 1 171 ? -0.135 -5.256 18.367 1.00 90.06 171 LEU A N 1
ATOM 1280 C CA . LEU A 1 171 ? -1.587 -5.189 18.195 1.00 90.06 171 LEU A CA 1
ATOM 1281 C C . LEU A 1 171 ? -2.347 -5.857 19.344 1.00 90.06 171 LEU A C 1
ATOM 1283 O O . LEU A 1 171 ? -3.284 -5.262 19.876 1.00 90.06 171 LEU A O 1
ATOM 1287 N N . ASN A 1 172 ? -1.911 -7.039 19.788 1.00 89.12 172 ASN A N 1
ATOM 1288 C CA . ASN A 1 172 ? -2.511 -7.724 20.938 1.00 89.12 172 ASN A CA 1
ATOM 1289 C C . ASN A 1 172 ? -2.347 -6.913 22.240 1.00 89.12 172 ASN A C 1
ATOM 1291 O O . ASN A 1 172 ? -3.260 -6.842 23.070 1.00 89.12 172 ASN A O 1
ATOM 1295 N N . SER A 1 173 ? -1.203 -6.237 22.412 1.00 89.19 173 SER A N 1
ATOM 1296 C CA . SER A 1 173 ? -0.984 -5.317 23.536 1.00 89.19 173 SER A CA 1
ATOM 1297 C C . SER A 1 173 ? -1.915 -4.099 23.472 1.00 89.19 173 SER A C 1
ATOM 1299 O O . SER A 1 173 ? -2.523 -3.725 24.478 1.00 89.19 173 SER A O 1
ATOM 1301 N N . VAL A 1 174 ? -2.068 -3.494 22.289 1.00 88.38 174 VAL A N 1
ATOM 1302 C CA . VAL A 1 174 ? -2.965 -2.349 22.057 1.00 88.38 174 VAL A CA 1
ATOM 1303 C C . VAL A 1 174 ? -4.423 -2.733 22.305 1.00 88.38 174 VAL A C 1
ATOM 1305 O O . VAL A 1 174 ? -5.152 -1.975 22.945 1.00 88.38 174 VAL A O 1
ATOM 1308 N N . GLU A 1 175 ? -4.849 -3.915 21.863 1.00 87.62 175 GLU A N 1
ATOM 1309 C CA . GLU A 1 175 ? -6.192 -4.437 22.120 1.00 87.62 175 GLU A CA 1
ATOM 1310 C C . GLU A 1 175 ? -6.470 -4.587 23.615 1.00 87.62 175 GLU A C 1
ATOM 1312 O O . GLU A 1 175 ? -7.447 -4.030 24.116 1.00 87.62 175 GLU A O 1
ATOM 1317 N N . THR A 1 176 ? -5.551 -5.231 24.338 1.00 87.94 176 THR A N 1
ATOM 1318 C CA . THR A 1 176 ? -5.659 -5.426 25.789 1.00 87.94 176 THR A CA 1
ATOM 1319 C C . THR A 1 176 ? -5.775 -4.086 26.523 1.00 87.94 176 THR A C 1
ATOM 1321 O O . THR A 1 176 ? -6.631 -3.920 27.394 1.00 87.94 176 THR A O 1
ATOM 1324 N N . LYS A 1 177 ? -4.963 -3.089 26.139 1.00 87.56 177 LYS A N 1
ATOM 1325 C CA . LYS A 1 177 ? -5.019 -1.729 26.707 1.00 87.56 177 LYS A CA 1
ATOM 1326 C C . LYS A 1 177 ? -6.347 -1.031 26.407 1.00 87.56 177 LYS A C 1
ATOM 1328 O O . LYS A 1 177 ? -6.896 -0.361 27.283 1.00 87.56 177 LYS A O 1
ATOM 1333 N N . LEU A 1 178 ? -6.875 -1.177 25.191 1.00 84.38 178 LEU A N 1
ATOM 1334 C CA . LEU A 1 178 ? -8.153 -0.576 24.797 1.00 84.38 178 LEU A CA 1
ATOM 1335 C C . LEU A 1 178 ? -9.333 -1.207 25.544 1.00 84.38 178 LEU A C 1
ATOM 1337 O O . LEU A 1 178 ? -10.226 -0.480 25.979 1.00 84.38 178 LEU A O 1
ATOM 1341 N N . ASP A 1 179 ? -9.321 -2.521 25.757 1.00 84.44 179 ASP A N 1
ATOM 1342 C CA . ASP A 1 179 ? -10.367 -3.206 26.519 1.00 84.44 179 ASP A CA 1
ATOM 1343 C C . ASP A 1 179 ? -10.284 -2.906 28.019 1.00 84.44 179 ASP A C 1
ATOM 1345 O O . ASP A 1 179 ? -11.311 -2.693 28.668 1.00 84.44 179 ASP A O 1
ATOM 1349 N N . GLN A 1 180 ? -9.075 -2.783 28.573 1.00 86.44 180 GLN A N 1
ATOM 1350 C CA . GLN A 1 180 ? -8.887 -2.337 29.953 1.00 86.44 180 GLN A CA 1
ATOM 1351 C C . GLN A 1 180 ? -9.393 -0.900 30.159 1.00 86.44 180 GLN A C 1
ATOM 1353 O O . GLN A 1 180 ? -10.064 -0.620 31.152 1.00 86.44 180 GLN A O 1
ATOM 1358 N N . ALA A 1 181 ? -9.140 -0.001 29.200 1.00 84.31 181 ALA A N 1
ATOM 1359 C CA . ALA A 1 181 ? -9.647 1.372 29.225 1.00 84.31 181 ALA A CA 1
ATOM 1360 C C . ALA A 1 181 ? -11.181 1.460 29.093 1.00 84.31 181 ALA A C 1
ATOM 1362 O O . ALA A 1 181 ? -11.795 2.403 29.599 1.00 84.31 181 ALA A O 1
ATOM 1363 N N . ARG A 1 182 ? -11.815 0.495 28.414 1.00 81.56 182 ARG A N 1
ATOM 1364 C CA . ARG A 1 182 ? -13.281 0.389 28.340 1.00 81.56 182 ARG A CA 1
ATOM 1365 C C . ARG A 1 182 ? -13.871 -0.059 29.677 1.00 81.56 182 ARG A C 1
ATOM 1367 O O . ARG A 1 182 ? -14.746 0.627 30.198 1.00 81.56 182 ARG A O 1
ATOM 1374 N N . LYS A 1 183 ? -13.323 -1.123 30.274 1.00 81.25 183 LYS A N 1
ATOM 1375 C CA . LYS A 1 183 ? -13.769 -1.649 31.578 1.00 81.25 183 LYS A CA 1
ATOM 1376 C C . LYS A 1 183 ? -13.615 -0.630 32.712 1.00 81.25 183 LYS A C 1
ATOM 1378 O O . LYS A 1 183 ? -14.500 -0.500 33.553 1.00 81.25 183 LYS A O 1
ATOM 1383 N N . SER A 1 184 ? -12.524 0.137 32.731 1.00 80.88 184 SER A N 1
ATOM 1384 C CA . SER A 1 184 ? -12.304 1.157 33.767 1.00 80.88 184 SER A CA 1
ATOM 1385 C C . SER A 1 184 ? -13.272 2.345 33.668 1.00 80.88 184 SER A C 1
ATOM 1387 O O . SER A 1 184 ? -13.696 2.873 34.696 1.00 80.88 184 SER A O 1
ATOM 1389 N N . LYS A 1 185 ? -13.687 2.741 32.455 1.00 73.12 185 LYS A N 1
ATOM 1390 C CA . LYS A 1 185 ? -14.727 3.770 32.260 1.00 73.12 185 LYS A CA 1
ATOM 1391 C C . LYS A 1 185 ? -16.110 3.310 32.714 1.00 73.12 185 LYS A C 1
ATOM 1393 O O . LYS A 1 185 ? -16.886 4.130 33.198 1.00 73.12 185 LYS A O 1
ATOM 1398 N N . GLU A 1 186 ? -16.414 2.028 32.558 1.00 71.56 186 GLU A N 1
ATOM 1399 C CA . GLU A 1 186 ? -17.699 1.450 32.950 1.00 71.56 186 GLU A CA 1
ATOM 1400 C C . GLU A 1 186 ? -17.851 1.405 34.478 1.00 71.56 186 GLU A C 1
ATOM 1402 O O . GLU A 1 186 ? -18.807 1.970 35.011 1.00 71.56 186 GLU A O 1
ATOM 1407 N N . HIS A 1 187 ? -16.830 0.922 35.194 1.00 63.38 187 HIS A N 1
ATOM 1408 C CA . HIS A 1 187 ? -16.809 0.943 36.663 1.00 63.38 187 HIS A CA 1
ATOM 1409 C C . HIS A 1 187 ? -16.906 2.358 37.259 1.00 63.38 187 HIS A C 1
ATOM 1411 O O . HIS A 1 187 ? -17.521 2.554 38.308 1.00 63.38 187 HIS A O 1
ATOM 1417 N N . HIS A 1 188 ? -16.345 3.376 36.598 1.00 59.00 188 HIS A N 1
ATOM 1418 C CA . HIS A 1 188 ? -16.466 4.755 37.077 1.00 59.00 188 HIS A CA 1
ATOM 1419 C C . HIS A 1 188 ? -17.874 5.342 36.867 1.00 59.00 188 HIS A C 1
ATOM 1421 O O . HIS A 1 188 ? -18.298 6.233 37.606 1.00 59.00 188 HIS A O 1
ATOM 1427 N N . ARG A 1 189 ? -18.627 4.836 35.883 1.00 60.31 189 ARG A N 1
ATOM 1428 C CA . ARG A 1 189 ? -19.997 5.280 35.602 1.00 60.31 189 ARG A CA 1
ATOM 1429 C C . ARG A 1 189 ? -21.005 4.647 36.565 1.00 60.31 189 ARG A C 1
ATOM 1431 O O . ARG A 1 189 ? -21.915 5.343 37.008 1.00 60.31 189 ARG A O 1
ATOM 1438 N N . GLU A 1 190 ? -20.801 3.394 36.967 1.00 58.91 190 GLU A N 1
ATOM 1439 C CA . GLU A 1 190 ? -21.653 2.716 37.958 1.00 58.91 190 GLU A CA 1
ATOM 1440 C C . GLU A 1 190 ? -21.528 3.311 39.369 1.00 58.91 190 GLU A C 1
ATOM 1442 O O . GLU A 1 190 ? -22.532 3.475 40.062 1.00 58.91 190 GLU A O 1
ATOM 1447 N N . HIS A 1 191 ? -20.333 3.749 39.781 1.00 54.38 191 HIS A N 1
ATOM 1448 C CA . HIS A 1 191 ? -20.153 4.385 41.093 1.00 54.38 191 HIS A CA 1
ATOM 1449 C C . HIS A 1 191 ? -20.715 5.814 41.196 1.00 54.38 191 HIS A C 1
ATOM 1451 O O . HIS A 1 191 ? -20.907 6.306 42.307 1.00 54.38 191 HIS A O 1
ATOM 1457 N N . ARG A 1 192 ? -21.033 6.482 40.078 1.00 54.34 192 ARG A N 1
ATOM 1458 C CA . ARG A 1 192 ? -21.605 7.842 40.093 1.00 54.34 192 ARG A CA 1
ATOM 1459 C C . ARG A 1 192 ? -23.134 7.869 40.215 1.00 54.34 192 ARG A C 1
ATOM 1461 O O . ARG A 1 192 ? -23.685 8.898 40.587 1.00 54.34 192 ARG A O 1
ATOM 1468 N N . HIS A 1 193 ? -23.824 6.755 39.966 1.00 54.38 193 HIS A N 1
ATOM 1469 C CA . HIS A 1 193 ? -25.289 6.676 40.080 1.00 54.38 193 HIS A CA 1
ATOM 1470 C C . HIS A 1 193 ? -25.797 6.294 41.483 1.00 54.38 193 HIS A C 1
ATOM 1472 O O . HIS A 1 193 ? -27.005 6.213 41.686 1.00 54.38 193 HIS A O 1
ATOM 1478 N N . LYS A 1 194 ? -24.907 6.116 42.471 1.00 54.25 194 LYS A N 1
ATOM 1479 C CA . LYS A 1 194 ? -25.261 5.789 43.866 1.00 54.25 194 LYS A CA 1
ATOM 1480 C C . LYS A 1 194 ? -24.873 6.898 44.852 1.00 54.25 194 LYS A C 1
ATOM 1482 O O . LYS A 1 194 ? -24.342 6.633 45.924 1.00 54.25 194 LYS A O 1
ATOM 1487 N N . ALA A 1 195 ? -25.124 8.147 44.474 1.00 52.00 195 ALA A N 1
ATOM 1488 C CA . ALA A 1 195 ? -25.088 9.288 45.383 1.00 52.00 195 ALA A CA 1
ATOM 1489 C C . ALA A 1 195 ? -26.307 10.179 45.113 1.00 52.00 195 ALA A C 1
ATOM 1491 O O . ALA A 1 195 ? -26.202 11.242 44.506 1.00 52.00 195 ALA A O 1
ATOM 1492 N N . THR A 1 196 ? -27.472 9.702 45.548 1.00 54.25 196 THR A N 1
ATOM 1493 C CA . THR A 1 196 ? -28.628 10.547 45.852 1.00 54.25 196 THR A CA 1
ATOM 1494 C C . THR A 1 196 ? -28.471 11.002 47.304 1.00 54.25 196 THR A C 1
ATOM 1496 O O . THR A 1 196 ? -28.646 10.175 48.198 1.00 54.25 196 THR A O 1
ATOM 1499 N N . PRO A 1 197 ? -28.117 12.264 47.595 1.00 55.84 197 PRO A N 1
ATOM 1500 C CA . PRO A 1 197 ? -28.499 12.874 48.853 1.00 55.84 197 PRO A CA 1
ATOM 1501 C C . PRO A 1 197 ? -29.942 13.360 48.695 1.00 55.84 197 PRO A C 1
ATOM 1503 O O . PRO A 1 197 ? -30.212 14.363 48.035 1.00 55.84 197 PRO A O 1
ATOM 1506 N N . GLU A 1 198 ? -30.879 12.616 49.274 1.00 52.97 198 GLU A N 1
ATOM 1507 C CA . GLU A 1 198 ? -32.153 13.195 49.679 1.00 52.97 198 GLU A CA 1
ATOM 1508 C C . GLU A 1 198 ? -31.851 14.238 50.760 1.00 52.97 198 GLU A C 1
ATOM 1510 O O . GLU A 1 198 ? -31.457 13.890 51.870 1.00 52.97 198 GLU A O 1
ATOM 1515 N N . ASN A 1 199 ? -31.966 15.520 50.417 1.00 51.56 199 ASN A N 1
ATOM 1516 C CA . ASN A 1 199 ? -32.200 16.571 51.400 1.00 51.56 199 ASN A CA 1
ATOM 1517 C C . ASN A 1 199 ? -32.963 17.727 50.736 1.00 51.56 199 ASN A C 1
ATOM 1519 O O . ASN A 1 199 ? -32.398 18.612 50.100 1.00 51.56 199 ASN A O 1
ATOM 1523 N N . ASP A 1 200 ? -34.281 17.568 50.744 1.00 48.12 200 ASP A N 1
ATOM 1524 C CA . ASP A 1 200 ? -35.228 18.447 51.430 1.00 48.12 200 ASP A CA 1
ATOM 1525 C C . ASP A 1 200 ? -34.975 19.978 51.429 1.00 48.12 200 ASP A C 1
ATOM 1527 O O . ASP A 1 200 ? -34.053 20.500 52.048 1.00 48.12 200 ASP A O 1
ATOM 1531 N N . LEU A 1 201 ? -35.910 20.659 50.750 1.00 49.91 201 LEU A N 1
ATOM 1532 C CA . LEU A 1 201 ? -36.557 21.947 51.052 1.00 49.91 201 LEU A CA 1
ATOM 1533 C C . LEU A 1 201 ? -35.719 23.224 51.277 1.00 49.91 201 LEU A C 1
ATOM 1535 O O . LEU A 1 201 ? -35.124 23.446 52.326 1.00 49.91 201 LEU A O 1
ATOM 1539 N N . GLY A 1 202 ? -35.936 24.212 50.390 1.00 47.88 202 GLY A N 1
ATOM 1540 C CA . GLY A 1 202 ? -36.064 25.601 50.851 1.00 47.88 202 GLY A CA 1
ATOM 1541 C C . GLY A 1 202 ? -35.716 26.737 49.883 1.00 47.88 202 GLY A C 1
ATOM 1542 O O . GLY A 1 202 ? -34.598 27.230 49.896 1.00 47.88 202 GLY A O 1
ATOM 1543 N N . ARG A 1 203 ? -36.766 27.284 49.251 1.00 50.03 203 ARG A N 1
ATOM 1544 C CA . ARG A 1 203 ? -37.008 28.723 48.974 1.00 50.03 203 ARG A CA 1
ATOM 1545 C C . ARG A 1 203 ? -36.361 29.418 47.755 1.00 50.03 203 ARG A C 1
ATOM 1547 O O . ARG A 1 203 ? -35.168 29.684 47.708 1.00 50.03 203 ARG A O 1
ATOM 1554 N N . SER A 1 204 ? -37.298 29.947 46.949 1.00 47.06 204 SER A N 1
ATOM 1555 C CA . SER A 1 204 ? -37.255 31.200 46.165 1.00 47.06 204 SER A CA 1
ATOM 1556 C C . SER A 1 204 ? -36.510 31.115 44.822 1.00 47.06 204 SER A C 1
ATOM 1558 O O . SER A 1 204 ? -35.501 30.446 44.712 1.00 47.06 204 SER A O 1
ATOM 1560 N N . SER A 1 205 ? -36.910 31.770 43.734 1.00 45.38 205 SER A N 1
ATOM 1561 C CA . SER A 1 205 ? -37.852 32.869 43.542 1.00 45.38 205 SER A CA 1
ATOM 1562 C C . SER A 1 205 ? -38.257 32.943 42.062 1.00 45.38 205 SER A C 1
ATOM 1564 O O . SER A 1 205 ? -37.528 32.492 41.184 1.00 45.38 205 SER A O 1
ATOM 1566 N N . LEU A 1 206 ? -39.417 33.548 41.835 1.00 51.75 206 LEU A N 1
ATOM 1567 C CA . LEU A 1 206 ? -40.087 33.889 40.580 1.00 51.75 206 LEU A CA 1
ATOM 1568 C C . LEU A 1 206 ? -39.196 34.459 39.458 1.00 51.75 206 LEU A C 1
ATOM 1570 O O . LEU A 1 206 ? -38.350 35.315 39.705 1.00 51.75 206 LEU A O 1
ATOM 1574 N N . GLY A 1 207 ? -39.513 34.088 38.209 1.00 38.62 207 GLY A N 1
ATOM 1575 C CA . GLY A 1 207 ? -39.005 34.764 37.009 1.00 38.62 207 GLY A CA 1
ATOM 1576 C C . GLY A 1 207 ? -39.396 34.116 35.672 1.00 38.62 207 GLY A C 1
ATOM 1577 O O . GLY A 1 207 ? -38.545 33.580 34.978 1.00 38.62 207 GLY A O 1
ATOM 1578 N N . SER A 1 208 ? -40.679 34.168 35.305 1.00 44.50 208 SER A N 1
ATOM 1579 C CA . SER A 1 208 ? -41.170 34.196 33.902 1.00 44.50 208 SER A CA 1
ATOM 1580 C C . SER A 1 208 ? -41.639 35.634 33.611 1.00 44.50 208 SER A C 1
ATOM 1582 O O . SER A 1 208 ? -41.903 36.327 34.599 1.00 44.50 208 SER A O 1
ATOM 1584 N N . PRO A 1 209 ? -41.778 36.134 32.358 1.00 59.81 209 PRO A N 1
ATOM 1585 C CA . PRO A 1 209 ? -42.252 35.467 31.121 1.00 59.81 209 PRO A CA 1
ATOM 1586 C C . PRO A 1 209 ? -41.336 35.783 29.900 1.00 59.81 209 PRO A C 1
ATOM 1588 O O . PRO A 1 209 ? -40.334 36.462 30.063 1.00 59.81 209 PRO A O 1
ATOM 1591 N N . GLY A 1 210 ? -41.504 35.372 28.640 1.00 41.53 210 GLY A N 1
ATOM 1592 C CA . GLY A 1 210 ? -42.582 34.823 27.813 1.00 41.53 210 GLY A CA 1
ATOM 1593 C C . GLY A 1 210 ? -42.363 35.318 26.361 1.00 41.53 210 GLY A C 1
ATOM 1594 O O . GLY A 1 210 ? -41.698 36.335 26.184 1.00 41.53 210 GLY A O 1
ATOM 1595 N N . MET A 1 211 ? -42.903 34.590 25.366 1.00 50.59 211 MET A N 1
ATOM 1596 C CA . MET A 1 211 ? -43.206 34.920 23.939 1.00 50.59 211 MET A CA 1
ATOM 1597 C C . MET A 1 211 ? -42.858 33.695 23.060 1.00 50.59 211 MET A C 1
ATOM 1599 O O . MET A 1 211 ? -41.693 33.345 22.914 1.00 50.59 211 MET A O 1
ATOM 1603 N N . ALA A 1 212 ? -43.831 32.842 22.708 1.00 40.75 212 ALA A N 1
ATOM 1604 C CA . ALA A 1 212 ? -44.750 32.951 21.554 1.00 40.75 212 ALA A CA 1
ATOM 1605 C C . ALA A 1 212 ? -43.994 32.825 20.210 1.00 40.75 212 ALA A C 1
ATOM 1607 O O . ALA A 1 212 ? -43.220 33.701 19.858 1.00 40.75 212 ALA A O 1
ATOM 1608 N N . ALA A 1 213 ? -44.004 31.656 19.560 1.00 42.38 213 ALA A N 1
ATOM 1609 C CA . ALA A 1 213 ? -45.059 31.103 18.690 1.00 42.38 213 ALA A CA 1
ATOM 1610 C C . ALA A 1 213 ? -44.972 31.626 17.244 1.00 42.38 213 ALA A C 1
ATOM 1612 O O . ALA A 1 213 ? -44.958 32.830 17.049 1.00 42.38 213 ALA A O 1
ATOM 1613 N N . LEU A 1 214 ? -44.920 30.689 16.285 1.00 45.03 214 LEU A N 1
ATOM 1614 C CA . LEU A 1 214 ? -45.500 30.653 14.922 1.00 45.03 214 LEU A CA 1
ATOM 1615 C C . LEU A 1 214 ? -44.916 29.379 14.259 1.00 45.03 214 LEU A C 1
ATOM 1617 O O . LEU A 1 214 ? -43.711 29.283 14.063 1.00 45.03 214 LEU A O 1
ATOM 1621 N N . ALA A 1 215 ? -45.641 28.258 14.219 1.00 41.56 215 ALA A N 1
ATOM 1622 C CA . ALA A 1 215 ? -46.669 27.892 13.234 1.00 41.56 215 ALA A CA 1
ATOM 1623 C C . ALA A 1 215 ? -46.103 27.675 11.815 1.00 41.56 215 ALA A C 1
ATOM 1625 O O . ALA A 1 215 ? -45.636 28.607 11.169 1.00 41.56 215 ALA A O 1
ATOM 1626 N N . GLY A 1 216 ? -46.190 26.428 11.342 1.00 37.59 216 GLY A N 1
ATOM 1627 C CA . GLY A 1 216 ? -45.836 25.987 9.995 1.00 37.59 216 GLY A CA 1
ATOM 1628 C C . GLY A 1 216 ? -46.379 24.578 9.759 1.00 37.59 216 GLY A C 1
ATOM 1629 O O . GLY A 1 216 ? -45.823 23.608 10.258 1.00 37.59 216 GLY A O 1
ATOM 1630 N N . ASP A 1 217 ? -47.518 24.540 9.082 1.00 38.25 217 ASP A N 1
ATOM 1631 C CA . ASP A 1 217 ? -48.500 23.471 8.904 1.00 38.25 217 ASP A CA 1
ATOM 1632 C C . ASP A 1 217 ? -48.134 22.444 7.805 1.00 38.25 217 ASP A C 1
ATOM 1634 O O . ASP A 1 217 ? -47.357 22.748 6.900 1.00 38.25 217 ASP A O 1
ATOM 1638 N N . GLY A 1 218 ? -48.789 21.274 7.852 1.00 37.41 218 GLY A N 1
ATOM 1639 C CA . GLY A 1 218 ? -48.970 20.342 6.728 1.00 37.41 218 GLY A CA 1
ATOM 1640 C C . GLY A 1 218 ? -47.890 19.263 6.552 1.00 37.41 218 GLY A C 1
ATOM 1641 O O . GLY A 1 218 ? -46.703 19.512 6.684 1.00 37.41 218 GLY A O 1
ATOM 1642 N N . ALA A 1 219 ? -48.178 18.015 6.192 1.00 36.75 219 ALA A N 1
ATOM 1643 C CA . ALA A 1 219 ? -49.418 17.289 5.963 1.00 36.75 219 ALA A CA 1
ATOM 1644 C C . ALA A 1 219 ? -49.041 15.796 5.868 1.00 36.75 219 ALA A C 1
ATOM 1646 O O . ALA A 1 219 ? -47.957 15.438 5.402 1.00 36.75 219 ALA A O 1
ATOM 1647 N N . ALA A 1 220 ? -49.940 14.925 6.313 1.00 46.16 220 ALA A N 1
ATOM 1648 C CA . ALA A 1 220 ? -49.859 13.482 6.131 1.00 46.16 220 ALA A CA 1
ATOM 1649 C C . ALA A 1 220 ? -50.142 13.085 4.672 1.00 46.16 220 ALA A C 1
ATOM 1651 O O . ALA A 1 220 ? -51.066 13.645 4.096 1.00 46.16 220 ALA A O 1
ATOM 1652 N N . THR A 1 221 ? -49.439 12.073 4.136 1.00 40.94 221 THR A N 1
ATOM 1653 C CA . THR A 1 221 ? -49.944 11.122 3.114 1.00 40.94 221 THR A CA 1
ATOM 1654 C C . THR A 1 221 ? -48.906 10.035 2.788 1.00 40.94 221 THR A C 1
ATOM 1656 O O . THR A 1 221 ? -47.836 10.337 2.277 1.00 40.94 221 THR A O 1
ATOM 1659 N N . THR A 1 222 ? -49.265 8.788 3.120 1.00 50.38 222 THR A N 1
ATOM 1660 C CA . THR A 1 222 ? -49.142 7.508 2.371 1.00 50.38 222 THR A CA 1
ATOM 1661 C C . THR A 1 222 ? -47.915 7.155 1.494 1.00 50.38 222 THR A C 1
ATOM 1663 O O . THR A 1 222 ? -47.402 7.995 0.761 1.00 50.38 222 THR A O 1
ATOM 1666 N N . PRO A 1 223 ? -47.530 5.857 1.433 1.00 56.16 223 PRO A N 1
ATOM 1667 C CA . PRO A 1 223 ? -46.464 5.343 0.570 1.00 56.16 223 PRO A CA 1
ATOM 1668 C C . PRO A 1 223 ? -46.962 4.970 -0.844 1.00 56.16 223 PRO A C 1
ATOM 1670 O O . PRO A 1 223 ? -48.084 4.483 -0.991 1.00 56.16 223 PRO A O 1
ATOM 1673 N N . PRO A 1 224 ? -46.103 5.096 -1.871 1.00 52.31 224 PRO A N 1
ATOM 1674 C CA . PRO A 1 224 ? -46.175 4.261 -3.073 1.00 52.31 224 PRO A CA 1
ATOM 1675 C C . PRO A 1 224 ? -44.813 3.587 -3.353 1.00 52.31 224 PRO A C 1
ATOM 1677 O O . PRO A 1 224 ? -43.756 4.198 -3.241 1.00 52.31 224 PRO A O 1
ATOM 1680 N N . THR A 1 225 ? -44.776 2.263 -3.501 1.00 42.28 225 THR A N 1
ATOM 1681 C CA . THR A 1 225 ? -44.905 1.522 -4.775 1.00 42.28 225 THR A CA 1
ATOM 1682 C C . THR A 1 225 ? -43.619 1.529 -5.606 1.00 42.28 225 THR A C 1
ATOM 1684 O O . THR A 1 225 ? -43.176 2.548 -6.127 1.00 42.28 225 THR A O 1
ATOM 1687 N N . ALA A 1 226 ? -43.044 0.332 -5.728 1.00 51.09 226 ALA A N 1
ATOM 1688 C CA . ALA A 1 226 ? -41.904 -0.012 -6.566 1.00 51.09 226 ALA A CA 1
ATOM 1689 C C . ALA A 1 226 ? -42.156 0.253 -8.064 1.00 51.09 226 ALA A C 1
ATOM 1691 O O . ALA A 1 226 ? -43.263 0.002 -8.543 1.00 51.09 226 ALA A O 1
ATOM 1692 N N . PRO A 1 227 ? -41.123 0.637 -8.832 1.00 64.69 227 PRO A N 1
ATOM 1693 C CA . PRO A 1 227 ? -41.106 0.447 -10.275 1.00 64.69 227 PRO A CA 1
ATOM 1694 C C . PRO A 1 227 ? -40.355 -0.842 -10.690 1.00 64.69 227 PRO A C 1
ATOM 1696 O O . PRO A 1 227 ? -39.454 -1.301 -9.982 1.00 64.69 227 PRO A O 1
ATOM 1699 N N . PRO A 1 228 ? -40.731 -1.438 -11.837 1.00 52.72 228 PRO A N 1
ATOM 1700 C CA . PRO A 1 228 ? -40.241 -2.729 -12.311 1.00 52.72 228 PRO A CA 1
ATOM 1701 C C . PRO A 1 228 ? -38.824 -2.666 -12.891 1.00 52.72 228 PRO A C 1
ATOM 1703 O O . PRO A 1 228 ? -38.343 -1.629 -13.346 1.00 52.72 228 PRO A O 1
ATOM 1706 N N . ALA A 1 229 ? -38.184 -3.835 -12.902 1.00 50.19 229 ALA A N 1
ATOM 1707 C CA . ALA A 1 229 ? -36.899 -4.106 -13.524 1.00 50.19 229 ALA A CA 1
ATOM 1708 C C . ALA A 1 229 ? -36.856 -3.629 -14.987 1.00 50.19 229 ALA A C 1
ATOM 1710 O O . ALA A 1 229 ? -37.515 -4.191 -15.862 1.00 50.19 229 ALA A O 1
ATOM 1711 N N . ALA A 1 230 ? -36.038 -2.611 -15.251 1.00 50.00 230 ALA A N 1
ATOM 1712 C CA . ALA A 1 230 ? -35.635 -2.240 -16.596 1.00 50.00 230 ALA A CA 1
ATOM 1713 C C . ALA A 1 230 ? -34.515 -3.184 -17.054 1.00 50.00 230 ALA A C 1
ATOM 1715 O O . ALA A 1 230 ? -33.470 -3.304 -16.411 1.00 50.00 230 ALA A O 1
ATOM 1716 N N . VAL A 1 231 ? -34.753 -3.867 -18.168 1.00 64.75 231 VAL A N 1
ATOM 1717 C CA . VAL A 1 231 ? -33.768 -4.712 -18.844 1.00 64.75 231 VAL A CA 1
ATOM 1718 C C . VAL A 1 231 ? -32.638 -3.808 -19.371 1.00 64.75 231 VAL A C 1
ATOM 1720 O O . VAL A 1 231 ? -32.930 -2.823 -20.051 1.00 64.75 231 VAL A O 1
ATOM 1723 N N . PRO A 1 232 ? -31.356 -4.079 -19.069 1.00 62.28 232 PRO A N 1
ATOM 1724 C CA . PRO A 1 232 ? -30.252 -3.252 -19.550 1.00 62.28 232 PRO A CA 1
ATOM 1725 C C . PRO A 1 232 ? -30.114 -3.346 -21.080 1.00 62.28 232 PRO A C 1
ATOM 1727 O O . PRO A 1 232 ? -30.103 -4.439 -21.648 1.00 62.28 232 PRO A O 1
ATOM 1730 N N . ALA A 1 233 ? -29.939 -2.196 -21.742 1.00 61.00 233 ALA A N 1
ATOM 1731 C CA . ALA A 1 233 ? -29.803 -2.042 -23.200 1.00 61.00 233 ALA A CA 1
ATOM 1732 C C . ALA A 1 233 ? -28.673 -2.882 -23.843 1.00 61.00 233 ALA A C 1
ATOM 1734 O O . ALA A 1 233 ? -28.657 -3.087 -25.055 1.00 61.00 233 ALA A O 1
ATOM 1735 N N . ASN A 1 234 ? -27.767 -3.436 -23.037 1.00 58.97 234 ASN A N 1
ATOM 1736 C CA . ASN A 1 234 ? -26.652 -4.264 -23.495 1.00 58.97 234 ASN A CA 1
ATOM 1737 C C . ASN A 1 234 ? -27.069 -5.665 -23.981 1.00 58.97 234 ASN A C 1
ATOM 1739 O O . ASN A 1 234 ? -26.251 -6.351 -24.586 1.00 58.97 234 ASN A O 1
ATOM 1743 N N . LEU A 1 235 ? -28.320 -6.094 -23.764 1.00 52.47 235 LEU A N 1
ATOM 1744 C CA . LEU A 1 235 ? -28.832 -7.350 -24.332 1.00 52.47 235 LEU A CA 1
ATOM 1745 C C . LEU A 1 235 ? -29.436 -7.188 -25.737 1.00 52.47 235 LEU A C 1
ATOM 1747 O O . LEU A 1 235 ? -29.491 -8.165 -26.480 1.00 52.47 235 LEU A O 1
ATOM 1751 N N . LEU A 1 236 ? -29.827 -5.975 -26.150 1.00 58.19 236 LEU A N 1
ATOM 1752 C CA . LEU A 1 236 ? -30.391 -5.752 -27.490 1.00 58.19 236 LEU A CA 1
ATOM 1753 C C . LEU A 1 236 ? -29.309 -5.713 -28.585 1.00 58.19 236 LEU A C 1
ATOM 1755 O O . LEU A 1 236 ? -29.578 -6.057 -29.731 1.00 58.19 236 LEU A O 1
ATOM 1759 N N . ALA A 1 237 ? -28.070 -5.355 -28.228 1.00 59.75 237 ALA A N 1
ATOM 1760 C CA . ALA A 1 237 ? -26.934 -5.338 -29.152 1.00 59.75 237 ALA A CA 1
ATOM 1761 C C . ALA A 1 237 ? -26.383 -6.741 -29.481 1.00 59.75 237 ALA A C 1
ATOM 1763 O O . ALA A 1 237 ? -25.698 -6.906 -30.486 1.00 59.75 237 ALA A O 1
ATOM 1764 N N . LEU A 1 238 ? -26.690 -7.759 -28.666 1.00 55.22 238 LEU A N 1
ATOM 1765 C CA . LEU A 1 238 ? -26.163 -9.120 -28.842 1.00 55.22 238 LEU A CA 1
ATOM 1766 C C . LEU A 1 238 ? -27.115 -10.051 -29.618 1.00 55.22 238 LEU A C 1
ATOM 1768 O O . LEU A 1 238 ? -26.686 -11.097 -30.093 1.00 55.22 238 LEU A O 1
ATOM 1772 N N . LEU A 1 239 ? -28.387 -9.670 -29.798 1.00 55.75 239 LEU A N 1
ATOM 1773 C CA . LEU A 1 239 ? -29.399 -10.496 -30.476 1.00 55.75 239 LEU A CA 1
ATOM 1774 C C . LEU A 1 239 ? -29.605 -10.136 -31.966 1.00 55.75 239 LEU A C 1
ATOM 1776 O O . LEU A 1 239 ? -30.408 -10.768 -32.644 1.00 55.75 239 LEU A O 1
ATOM 1780 N N . GLY A 1 240 ? -28.873 -9.147 -32.494 1.00 48.44 240 GLY A N 1
ATOM 1781 C CA . GLY A 1 240 ? -28.991 -8.676 -33.886 1.00 48.44 240 GLY A CA 1
ATOM 1782 C C . GLY A 1 240 ? -27.868 -9.098 -34.844 1.00 48.44 240 GLY A C 1
ATOM 1783 O O . GLY A 1 240 ? -27.944 -8.791 -36.028 1.00 48.44 240 GLY A O 1
ATOM 1784 N N . ALA A 1 241 ? -26.827 -9.792 -34.374 1.00 51.00 241 ALA A N 1
ATOM 1785 C CA . ALA A 1 241 ? -25.624 -10.087 -35.167 1.00 51.00 241 ALA A CA 1
ATOM 1786 C C . ALA A 1 241 ? -25.582 -11.519 -35.742 1.00 51.00 241 ALA A C 1
ATOM 1788 O O . ALA A 1 241 ? -24.511 -12.106 -35.883 1.00 51.00 241 ALA A O 1
ATOM 1789 N N . ALA A 1 242 ? -26.741 -12.098 -36.065 1.00 49.81 242 ALA A N 1
ATOM 1790 C CA . ALA A 1 242 ? -26.841 -13.457 -36.600 1.00 49.81 242 ALA A CA 1
ATOM 1791 C C . ALA A 1 242 ? -27.828 -13.550 -37.776 1.00 49.81 242 ALA A C 1
ATOM 1793 O O . ALA A 1 242 ? -28.769 -14.332 -37.726 1.00 49.81 242 ALA A O 1
ATOM 1794 N N . ALA A 1 243 ? -27.630 -12.744 -38.824 1.00 43.78 243 ALA A N 1
ATOM 1795 C CA . ALA A 1 243 ? -28.177 -13.000 -40.163 1.00 43.78 243 ALA A CA 1
ATOM 1796 C C . ALA A 1 243 ? -27.633 -11.989 -41.187 1.00 43.78 243 ALA A C 1
ATOM 1798 O O . ALA A 1 243 ? -28.107 -10.860 -41.229 1.00 43.78 243 ALA A O 1
AT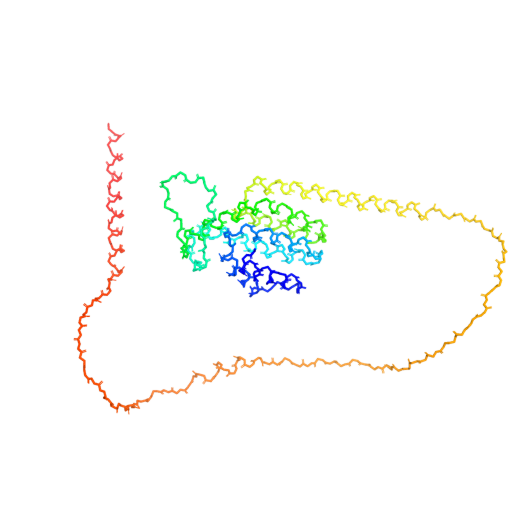OM 1799 N N . ALA A 1 244 ? -26.662 -12.395 -42.010 1.00 43.69 244 ALA A N 1
ATOM 1800 C CA . ALA A 1 244 ? -26.587 -12.111 -43.454 1.00 43.69 244 ALA A CA 1
ATOM 1801 C C . ALA A 1 244 ? -25.186 -12.452 -43.984 1.00 43.69 244 ALA A C 1
ATOM 1803 O O . ALA A 1 244 ? -24.173 -12.052 -43.420 1.00 43.69 244 ALA A O 1
ATOM 1804 N N . GLY A 1 245 ? -25.167 -13.245 -45.055 1.00 41.41 245 GLY A N 1
ATOM 1805 C CA . GLY A 1 245 ? -23.980 -13.800 -45.692 1.00 41.41 245 GLY A CA 1
ATOM 1806 C C . GLY A 1 245 ? -23.228 -12.846 -46.636 1.00 41.41 245 GLY A C 1
ATOM 1807 O O . GLY A 1 245 ? -23.428 -11.633 -46.603 1.00 41.41 245 GLY A O 1
ATOM 1808 N N . PRO A 1 246 ? -22.327 -13.405 -47.466 1.00 51.41 246 PRO A N 1
ATOM 1809 C CA . PRO A 1 246 ? -21.249 -12.680 -48.124 1.00 51.41 246 PRO A CA 1
ATOM 1810 C C . PRO A 1 246 ? -21.691 -12.087 -49.465 1.00 51.41 246 PRO A C 1
ATOM 1812 O O . PRO A 1 246 ? -22.477 -12.693 -50.194 1.00 51.41 246 PRO A O 1
ATOM 1815 N N . SER A 1 247 ? -21.140 -10.933 -49.842 1.00 40.81 247 SER A N 1
ATOM 1816 C CA . SER A 1 247 ? -21.151 -10.467 -51.231 1.00 40.81 247 SER A CA 1
ATOM 1817 C C . SER A 1 247 ? -19.951 -9.578 -51.540 1.00 40.81 247 SER A C 1
ATOM 1819 O O . SER A 1 247 ? -19.519 -8.753 -50.740 1.00 40.81 247 SER A O 1
ATOM 1821 N N . SER A 1 248 ? -19.415 -9.857 -52.719 1.00 43.03 248 SER A N 1
ATOM 1822 C CA . SER A 1 248 ? -18.162 -9.421 -53.321 1.00 43.03 248 SER A CA 1
ATOM 1823 C C . SER A 1 248 ? -18.280 -8.092 -54.088 1.00 43.03 248 SER A C 1
ATOM 1825 O O . SER A 1 248 ? -19.379 -7.593 -54.302 1.00 43.03 248 SER A O 1
ATOM 1827 N N . ALA A 1 249 ? -17.128 -7.659 -54.626 1.00 38.38 249 ALA A N 1
ATOM 1828 C CA . ALA A 1 249 ? -16.863 -6.615 -55.638 1.00 38.38 249 ALA A CA 1
ATOM 1829 C C . ALA A 1 249 ? -16.534 -5.218 -55.064 1.00 38.38 249 ALA A C 1
ATOM 1831 O O . ALA A 1 249 ? -17.349 -4.620 -54.379 1.00 38.38 249 ALA A O 1
ATOM 1832 N N . SER A 1 250 ? -15.300 -4.699 -55.147 1.00 41.81 250 SER A N 1
ATOM 1833 C CA . SER A 1 250 ? -14.369 -4.441 -56.273 1.00 41.81 250 SER A CA 1
ATOM 1834 C C . SER A 1 250 ? -14.502 -3.013 -56.811 1.00 41.81 250 SER A C 1
ATOM 1836 O O . SER A 1 250 ? -15.475 -2.703 -57.488 1.00 41.81 250 SER A O 1
ATOM 1838 N N . SER A 1 251 ? -13.477 -2.189 -56.562 1.00 38.69 251 SER A N 1
ATOM 1839 C CA . SER A 1 251 ? -12.985 -1.157 -57.489 1.00 38.69 251 SER A CA 1
ATOM 1840 C C . SER A 1 251 ? -11.680 -0.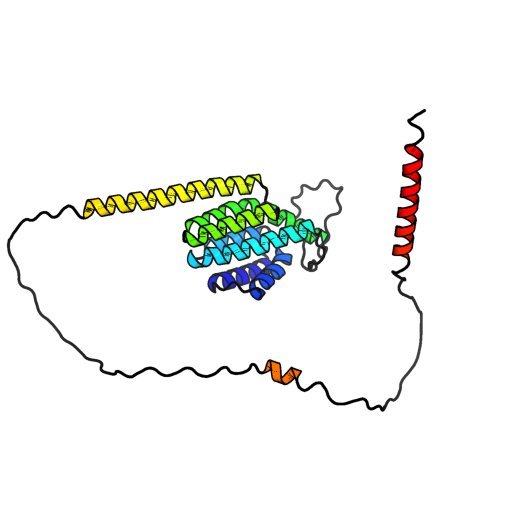536 -56.966 1.00 38.69 251 SER A C 1
ATOM 1842 O O . SER A 1 251 ? -11.683 0.236 -56.009 1.00 38.69 251 SER A O 1
ATOM 1844 N N . ALA A 1 252 ? -10.569 -0.888 -57.617 1.00 45.53 252 ALA A N 1
ATOM 1845 C CA . ALA A 1 252 ? -9.334 -0.097 -57.690 1.00 45.53 252 ALA A CA 1
ATOM 1846 C C . ALA A 1 252 ? -9.472 0.947 -58.840 1.00 45.53 252 ALA A C 1
ATOM 1848 O O . ALA A 1 252 ? -10.463 0.849 -59.573 1.00 45.53 252 ALA A O 1
ATOM 1849 N N . PRO A 1 253 ? -8.546 1.919 -59.056 1.00 56.56 253 PRO A N 1
ATOM 1850 C CA . PRO A 1 253 ? -7.198 1.590 -59.547 1.00 56.56 253 PRO A CA 1
ATOM 1851 C C . PRO A 1 253 ? -6.011 2.479 -59.080 1.00 56.56 253 PRO A C 1
ATOM 1853 O O . PRO A 1 253 ? -6.128 3.677 -58.860 1.00 56.56 253 PRO A O 1
ATOM 1856 N N . ALA A 1 254 ? -4.846 1.816 -59.051 1.00 41.16 254 ALA A N 1
ATOM 1857 C CA . ALA A 1 254 ? -3.518 2.203 -59.563 1.00 41.16 254 ALA A CA 1
ATOM 1858 C C . ALA A 1 254 ? -2.744 3.432 -59.029 1.00 41.16 254 ALA A C 1
ATOM 1860 O O . ALA A 1 254 ? -3.076 4.574 -59.325 1.00 41.16 254 ALA A O 1
ATOM 1861 N N . SER A 1 255 ? -1.561 3.160 -58.445 1.00 41.59 255 SER A N 1
ATOM 1862 C CA . SER A 1 255 ? -0.236 3.527 -59.008 1.00 41.59 255 SER A CA 1
ATOM 1863 C C . SER A 1 255 ? 0.921 2.809 -58.265 1.00 41.59 255 SER A C 1
ATOM 1865 O O . SER A 1 255 ? 1.056 2.923 -57.052 1.00 41.59 255 SER A O 1
ATOM 1867 N N . GLN A 1 256 ? 1.732 2.049 -59.012 1.00 50.62 256 GLN A N 1
ATOM 1868 C CA . GLN A 1 256 ? 3.072 1.481 -58.699 1.00 50.62 256 GLN A CA 1
ATOM 1869 C C . GLN A 1 256 ? 4.164 2.371 -59.369 1.00 50.62 256 GLN A C 1
ATOM 1871 O O . GLN A 1 256 ? 3.747 3.305 -60.059 1.00 50.62 256 GLN A O 1
ATOM 1876 N N . PRO A 1 257 ? 5.505 2.099 -59.349 1.00 56.06 257 PRO A N 1
ATOM 1877 C CA . PRO A 1 257 ? 6.345 1.096 -58.638 1.00 56.06 257 PRO A CA 1
ATOM 1878 C C . PRO A 1 257 ? 7.590 1.721 -57.920 1.00 56.06 257 PRO A C 1
ATOM 1880 O O . PRO A 1 257 ? 7.926 2.880 -58.127 1.00 56.06 257 PRO A O 1
ATOM 1883 N N . THR A 1 258 ? 8.341 1.041 -57.040 1.00 40.41 258 THR A N 1
ATOM 1884 C CA . THR A 1 258 ? 9.517 0.186 -57.364 1.00 40.41 258 THR A CA 1
ATOM 1885 C C . THR A 1 258 ? 10.170 -0.398 -56.079 1.00 40.41 258 THR A C 1
ATOM 1887 O O . THR A 1 258 ? 9.881 0.099 -54.990 1.00 40.41 258 THR A O 1
ATOM 1890 N N . PRO A 1 259 ? 11.010 -1.459 -56.174 1.00 50.56 259 PRO A N 1
ATOM 1891 C CA . PRO A 1 259 ? 11.325 -2.388 -55.077 1.00 50.56 259 PRO A CA 1
ATOM 1892 C C . PRO A 1 259 ? 12.767 -2.290 -54.534 1.00 50.56 259 PRO A C 1
ATOM 1894 O O . PRO A 1 259 ? 13.688 -2.012 -55.297 1.00 50.56 259 PRO A O 1
ATOM 1897 N N . ALA A 1 260 ? 12.990 -2.643 -53.259 1.00 40.84 260 ALA A N 1
ATOM 1898 C CA . ALA A 1 260 ? 14.288 -3.136 -52.775 1.00 40.84 260 ALA A CA 1
ATOM 1899 C C . ALA A 1 260 ? 14.202 -3.853 -51.408 1.00 40.84 260 ALA A C 1
ATOM 1901 O O . ALA A 1 260 ? 13.692 -3.303 -50.440 1.00 40.84 260 ALA A O 1
ATOM 1902 N N . ALA A 1 261 ? 14.815 -5.041 -51.378 1.00 40.09 261 ALA A N 1
ATOM 1903 C CA . ALA A 1 261 ? 15.428 -5.752 -50.250 1.00 40.09 261 ALA A CA 1
ATOM 1904 C C . ALA A 1 261 ? 14.544 -6.347 -49.132 1.00 40.09 261 ALA A C 1
ATOM 1906 O O . ALA A 1 261 ? 13.994 -5.675 -48.266 1.00 40.09 261 ALA A O 1
ATOM 1907 N N . ALA A 1 262 ? 14.527 -7.679 -49.147 1.00 45.91 262 ALA A N 1
ATOM 1908 C CA . ALA A 1 262 ? 13.980 -8.585 -48.157 1.00 45.91 262 ALA A CA 1
ATOM 1909 C C . ALA A 1 262 ? 14.935 -8.806 -46.971 1.00 45.91 262 ALA A C 1
ATOM 1911 O O . ALA A 1 262 ? 16.129 -9.027 -47.171 1.00 45.91 262 ALA A O 1
ATOM 1912 N N . THR A 1 263 ? 14.373 -8.900 -45.768 1.00 42.94 263 THR A N 1
ATOM 1913 C CA . THR A 1 263 ? 14.949 -9.636 -44.633 1.00 42.94 263 THR A CA 1
ATOM 1914 C C . THR A 1 263 ? 13.804 -10.241 -43.820 1.00 42.94 263 THR A C 1
ATOM 1916 O O . THR A 1 263 ? 12.917 -9.541 -43.340 1.00 42.94 263 THR A O 1
ATOM 1919 N N . ALA A 1 264 ? 13.792 -11.572 -43.747 1.00 50.25 264 ALA A N 1
ATOM 1920 C CA . ALA A 1 264 ? 12.804 -12.380 -43.040 1.00 50.25 264 ALA A CA 1
ATOM 1921 C C . ALA A 1 264 ? 13.002 -12.328 -41.509 1.00 50.25 264 ALA A C 1
ATOM 1923 O O . ALA A 1 264 ? 14.141 -12.190 -41.057 1.00 50.25 264 ALA A O 1
ATOM 1924 N N . PRO A 1 265 ? 11.938 -12.483 -40.698 1.00 59.78 265 PRO A N 1
ATOM 1925 C CA . PRO A 1 265 ? 12.065 -12.706 -39.259 1.00 59.78 265 PRO A CA 1
ATOM 1926 C C . PRO A 1 265 ? 12.420 -14.178 -38.947 1.00 59.78 265 PRO A C 1
ATOM 1928 O O . PRO A 1 265 ? 11.957 -15.075 -39.656 1.00 59.78 265 PRO A O 1
ATOM 1931 N N . PRO A 1 266 ? 13.225 -14.453 -37.903 1.00 59.38 266 PRO A N 1
ATOM 1932 C CA . PRO A 1 266 ? 13.623 -15.809 -37.544 1.00 59.38 266 PRO A CA 1
ATOM 1933 C C . PRO A 1 266 ? 12.488 -16.623 -36.907 1.00 59.38 266 PRO A C 1
ATOM 1935 O O . PRO A 1 266 ? 11.683 -16.137 -36.112 1.00 59.38 266 PRO A O 1
ATOM 1938 N N . ASP A 1 267 ? 12.494 -17.895 -37.286 1.00 48.75 267 ASP A N 1
ATOM 1939 C CA . ASP A 1 267 ? 11.563 -18.968 -36.967 1.00 48.75 267 ASP A CA 1
ATOM 1940 C C . ASP A 1 267 ? 11.737 -19.450 -35.511 1.00 48.75 267 ASP A C 1
ATOM 1942 O O . ASP A 1 267 ? 12.765 -20.013 -35.132 1.00 48.75 267 ASP A O 1
ATOM 1946 N N . VAL A 1 268 ? 10.732 -19.204 -34.667 1.00 56.09 268 VAL A N 1
ATOM 1947 C CA . VAL A 1 268 ? 10.772 -19.440 -33.206 1.00 56.09 268 VAL A CA 1
ATOM 1948 C C . VAL A 1 268 ? 10.495 -20.910 -32.834 1.00 56.09 268 VAL A C 1
ATOM 1950 O O . VAL A 1 268 ? 10.555 -21.286 -31.666 1.00 56.09 268 VAL A O 1
ATOM 1953 N N . MET A 1 269 ? 10.205 -21.774 -33.812 1.00 53.44 269 MET A N 1
ATOM 1954 C CA . MET A 1 269 ? 9.827 -23.176 -33.575 1.00 53.44 269 MET A CA 1
ATOM 1955 C C . MET A 1 269 ? 11.017 -24.146 -33.482 1.00 53.44 269 MET A C 1
ATOM 1957 O O . MET A 1 269 ? 10.847 -25.266 -33.001 1.00 53.44 269 MET A O 1
ATOM 1961 N N . SER A 1 270 ? 12.231 -23.745 -33.879 1.00 54.44 270 SER A N 1
ATOM 1962 C CA . SER A 1 270 ? 13.394 -24.655 -33.859 1.00 54.44 270 SER A CA 1
ATOM 1963 C C . SER A 1 270 ? 14.046 -24.807 -32.474 1.00 54.44 270 SER A C 1
ATOM 1965 O O . SER A 1 270 ? 14.591 -25.866 -32.173 1.00 54.44 270 SER A O 1
ATOM 1967 N N . SER A 1 271 ? 13.921 -23.825 -31.571 1.00 56.53 271 SER A N 1
ATOM 1968 C CA . SER A 1 271 ? 14.579 -23.877 -30.249 1.00 56.53 271 SER A CA 1
ATOM 1969 C C . SER A 1 271 ? 13.934 -24.833 -29.237 1.00 56.53 271 SER A C 1
ATOM 1971 O O . SER A 1 271 ? 14.591 -25.229 -28.277 1.00 56.53 271 SER A O 1
ATOM 1973 N N . ILE A 1 272 ? 12.673 -25.237 -29.426 1.00 59.78 272 ILE A N 1
ATOM 1974 C CA . ILE A 1 272 ? 12.004 -26.173 -28.502 1.00 59.78 272 ILE A CA 1
ATOM 1975 C C . ILE A 1 272 ? 12.474 -27.615 -28.754 1.00 59.78 272 ILE A C 1
ATOM 1977 O O . ILE A 1 272 ? 12.635 -28.390 -27.809 1.00 59.78 272 ILE A O 1
ATOM 1981 N N . SER A 1 273 ? 12.754 -27.963 -30.013 1.00 64.25 273 SER A N 1
ATOM 1982 C CA . SER A 1 273 ? 13.206 -29.307 -30.391 1.00 64.25 273 SER A CA 1
ATOM 1983 C C . SER A 1 273 ? 14.628 -29.599 -29.901 1.00 64.25 273 SER A C 1
ATOM 1985 O O . SER A 1 273 ? 14.886 -30.700 -29.415 1.00 64.25 273 SER A O 1
ATOM 1987 N N . ASP A 1 274 ? 15.523 -28.604 -29.929 1.00 64.44 274 ASP A N 1
ATOM 1988 C CA . ASP A 1 274 ? 16.887 -28.743 -29.396 1.00 64.44 274 ASP A CA 1
ATOM 1989 C C . ASP A 1 274 ? 16.910 -28.905 -27.867 1.00 64.44 274 ASP A C 1
ATOM 1991 O O . ASP A 1 274 ? 17.662 -29.723 -27.330 1.00 64.44 274 ASP A O 1
ATOM 1995 N N . LEU A 1 275 ? 16.026 -28.204 -27.143 1.00 60.53 275 LEU A N 1
ATOM 1996 C CA . LEU A 1 275 ? 15.967 -28.312 -25.682 1.00 60.53 275 LEU A CA 1
ATOM 1997 C C . LEU A 1 275 ? 15.472 -29.695 -25.221 1.00 60.53 275 LEU A C 1
ATOM 1999 O O . LEU A 1 275 ? 15.933 -30.225 -24.207 1.00 60.53 275 LEU A O 1
ATOM 2003 N N . LEU A 1 276 ? 14.556 -30.308 -25.980 1.00 65.00 276 LEU A N 1
ATOM 2004 C CA . LEU A 1 276 ? 14.036 -31.641 -25.674 1.00 65.00 276 LEU A CA 1
ATOM 2005 C C . LEU A 1 276 ? 15.060 -32.746 -25.986 1.00 65.00 276 LEU A C 1
ATOM 2007 O O . LEU A 1 276 ? 15.168 -33.710 -25.224 1.00 65.00 276 LEU A O 1
ATOM 2011 N N . ALA A 1 277 ? 15.865 -32.583 -27.041 1.00 67.06 277 ALA A N 1
ATOM 2012 C CA . ALA A 1 277 ? 16.966 -33.495 -27.351 1.00 67.06 277 ALA A CA 1
ATOM 2013 C C . ALA A 1 277 ? 18.073 -33.446 -26.278 1.00 67.06 277 ALA A C 1
ATOM 2015 O O . ALA A 1 277 ? 18.600 -34.486 -25.869 1.00 67.06 277 ALA A O 1
ATOM 2016 N N . GLN A 1 278 ? 18.377 -32.257 -25.744 1.00 70.75 278 GLN A N 1
ATOM 2017 C CA . GLN A 1 278 ? 19.405 -32.097 -24.712 1.00 70.75 278 GLN A CA 1
ATOM 2018 C C . GLN A 1 278 ? 18.987 -32.688 -23.351 1.00 70.75 278 GLN A C 1
ATOM 2020 O O . GLN A 1 278 ? 19.822 -33.253 -22.638 1.00 70.75 278 GLN A O 1
ATOM 2025 N N . ALA A 1 279 ? 17.692 -32.658 -23.017 1.00 63.34 279 ALA A N 1
ATOM 2026 C CA . ALA A 1 279 ? 17.166 -33.290 -21.804 1.00 63.34 279 ALA A CA 1
ATOM 2027 C C . ALA A 1 279 ? 17.241 -34.832 -21.847 1.00 63.34 279 ALA A C 1
ATOM 2029 O O . ALA A 1 279 ? 17.502 -35.471 -20.825 1.00 63.34 279 ALA A O 1
ATOM 2030 N N . GLN A 1 280 ? 17.073 -35.444 -23.025 1.00 68.62 280 GLN A N 1
ATOM 2031 C CA . GLN A 1 280 ? 17.145 -36.903 -23.172 1.00 68.62 280 GLN A CA 1
ATOM 2032 C C . GLN A 1 280 ? 18.587 -37.438 -23.092 1.00 68.62 280 GLN A C 1
ATOM 2034 O O . GLN A 1 280 ? 18.813 -38.510 -22.525 1.00 68.62 280 GLN A O 1
ATOM 2039 N N . ALA A 1 281 ? 19.582 -36.672 -23.551 1.00 62.19 281 ALA A N 1
ATOM 2040 C CA . ALA A 1 281 ? 20.995 -37.048 -23.439 1.00 62.19 281 ALA A CA 1
ATOM 2041 C C . ALA A 1 281 ? 21.518 -37.028 -21.983 1.00 62.19 281 ALA A C 1
ATOM 2043 O O . ALA A 1 281 ? 22.343 -37.862 -21.592 1.00 62.19 281 ALA A O 1
ATOM 2044 N N . ALA A 1 282 ? 21.004 -36.120 -21.146 1.00 59.94 282 ALA A N 1
ATOM 2045 C CA . ALA A 1 282 ? 21.378 -36.040 -19.732 1.00 59.94 282 ALA A CA 1
ATOM 2046 C C . ALA A 1 282 ? 20.859 -37.239 -18.912 1.00 59.94 282 ALA A C 1
ATOM 2048 O O . ALA A 1 282 ? 21.548 -37.718 -18.008 1.00 59.94 282 ALA A O 1
ATOM 2049 N N . ALA A 1 283 ? 19.686 -37.781 -19.259 1.00 59.62 283 ALA A N 1
ATOM 2050 C CA . ALA A 1 283 ? 19.097 -38.925 -18.561 1.00 59.62 283 ALA A CA 1
ATOM 2051 C C . ALA A 1 283 ? 19.897 -40.227 -18.764 1.00 59.62 283 ALA A C 1
ATOM 2053 O O . ALA A 1 283 ? 20.075 -40.993 -17.816 1.00 59.62 283 ALA A O 1
ATOM 2054 N N . ALA A 1 284 ? 20.460 -40.449 -19.957 1.00 59.25 284 ALA A N 1
ATOM 2055 C CA . ALA A 1 284 ? 21.261 -41.644 -20.252 1.00 59.25 284 ALA A CA 1
ATOM 2056 C C . ALA A 1 284 ? 22.607 -41.677 -19.498 1.00 59.25 284 ALA A C 1
ATOM 2058 O O . ALA A 1 284 ? 23.137 -42.747 -19.192 1.00 59.25 284 ALA A O 1
ATOM 2059 N N . SER A 1 285 ? 23.145 -40.507 -19.141 1.00 59.12 285 SER A N 1
ATOM 2060 C CA . SER A 1 285 ? 24.446 -40.383 -18.469 1.00 59.12 285 SER A CA 1
ATOM 2061 C C . SER A 1 285 ? 24.392 -40.701 -16.967 1.00 59.12 285 SER A C 1
ATOM 2063 O O . SER A 1 285 ? 25.410 -41.073 -16.375 1.00 59.12 285 SER A O 1
ATOM 2065 N N . SER A 1 286 ? 23.214 -40.594 -16.343 1.00 57.62 286 SER A N 1
ATOM 2066 C CA . SER A 1 286 ? 23.036 -40.839 -14.903 1.00 57.62 286 SER A CA 1
ATOM 2067 C C . SER A 1 286 ? 22.900 -42.325 -14.559 1.00 57.62 286 SER A C 1
ATOM 2069 O O . SER A 1 286 ? 23.385 -42.759 -13.514 1.00 57.62 286 SER A O 1
ATOM 2071 N N . THR A 1 287 ? 22.342 -43.146 -15.451 1.00 54.94 287 THR A N 1
ATOM 2072 C CA . THR A 1 287 ? 22.142 -44.583 -15.184 1.00 54.94 287 THR A CA 1
ATOM 2073 C C . THR A 1 287 ? 23.447 -45.384 -15.252 1.00 54.94 287 THR A C 1
ATOM 2075 O O . THR A 1 287 ? 23.591 -46.395 -14.567 1.00 54.94 287 THR A O 1
ATOM 2078 N N . SER A 1 288 ? 24.453 -44.908 -15.996 1.00 52.16 288 SER A N 1
ATOM 2079 C CA . SER A 1 288 ? 25.741 -45.607 -16.119 1.00 52.16 288 SER A CA 1
ATOM 2080 C C . SER A 1 288 ? 26.669 -45.442 -14.906 1.00 52.16 288 SER A C 1
ATOM 2082 O O . SER A 1 288 ? 27.619 -46.216 -14.777 1.00 52.16 288 SER A O 1
ATOM 2084 N N . ARG A 1 289 ? 26.431 -44.473 -14.007 1.00 54.62 289 ARG A N 1
ATOM 2085 C CA . ARG A 1 289 ? 27.264 -44.302 -12.798 1.00 54.62 289 ARG A CA 1
ATOM 2086 C C . ARG A 1 289 ? 26.833 -45.187 -11.631 1.00 54.62 289 ARG A C 1
ATOM 2088 O O . ARG A 1 289 ? 27.667 -45.506 -10.795 1.00 54.62 289 ARG A O 1
ATOM 2095 N N . TYR A 1 290 ? 25.585 -45.651 -11.601 1.00 49.94 290 TYR A N 1
ATOM 2096 C CA . TYR A 1 290 ? 25.065 -46.414 -10.460 1.00 49.94 290 TYR A CA 1
ATOM 2097 C C . TYR A 1 290 ? 25.457 -47.907 -10.466 1.00 49.94 290 TYR A C 1
ATOM 2099 O O . TYR A 1 290 ? 25.325 -48.587 -9.455 1.00 49.94 290 TYR A O 1
ATOM 2107 N N . VAL A 1 291 ? 25.975 -48.434 -11.582 1.00 55.53 291 VAL A N 1
ATOM 2108 C CA . VAL A 1 291 ? 26.349 -49.861 -11.706 1.00 55.53 291 VAL A CA 1
ATOM 2109 C C . VAL A 1 291 ? 27.825 -50.122 -11.365 1.00 55.53 291 VAL A C 1
ATOM 2111 O O . VAL A 1 291 ? 28.206 -51.266 -11.133 1.00 55.53 291 VAL A O 1
ATOM 2114 N N . ARG A 1 292 ? 28.671 -49.084 -11.279 1.00 54.84 292 ARG A N 1
ATOM 2115 C CA . ARG A 1 292 ? 30.116 -49.256 -11.027 1.00 54.84 292 ARG A CA 1
ATOM 2116 C C . ARG A 1 292 ? 30.508 -49.245 -9.542 1.00 54.84 292 ARG A C 1
ATOM 2118 O O . ARG A 1 292 ? 31.619 -49.645 -9.236 1.00 54.84 292 ARG A O 1
ATOM 2125 N N . ASP A 1 293 ? 29.599 -48.872 -8.643 1.00 51.84 293 ASP A N 1
ATOM 2126 C CA . ASP A 1 293 ? 29.856 -48.759 -7.191 1.00 51.84 293 ASP A CA 1
ATOM 2127 C C . ASP A 1 293 ? 29.376 -49.982 -6.372 1.00 51.84 293 ASP A C 1
ATOM 2129 O O . ASP A 1 293 ? 29.252 -49.939 -5.151 1.00 51.84 293 ASP A O 1
ATOM 2133 N N . ARG A 1 294 ? 29.050 -51.099 -7.041 1.00 52.56 294 ARG A N 1
ATOM 2134 C CA . ARG A 1 294 ? 28.653 -52.369 -6.394 1.00 52.56 294 ARG A CA 1
ATOM 2135 C C . ARG A 1 294 ? 29.373 -53.596 -6.965 1.00 52.56 294 ARG A C 1
ATOM 2137 O O . ARG A 1 294 ? 28.751 -54.639 -7.183 1.00 52.56 294 ARG A O 1
ATOM 2144 N N . ARG A 1 295 ? 30.676 -53.490 -7.211 1.00 47.78 295 ARG A N 1
ATOM 2145 C CA . ARG A 1 295 ? 31.552 -54.660 -7.345 1.00 47.78 295 ARG A CA 1
ATOM 2146 C C . ARG A 1 295 ? 32.829 -54.466 -6.558 1.00 47.78 295 ARG A C 1
ATOM 2148 O O . ARG A 1 295 ? 33.382 -53.354 -6.649 1.00 47.78 295 ARG A O 1
#

pLDDT: mean 74.59, std 19.84, range [36.75, 95.62]

Secondary structure (DSSP, 8-state):
--HHHHHHHHHHHHHHHTT---HHHHHHHHHHHHTTTT-HHHHHHHHHHHHHS-HHHHHHHHHHHHHHHHHHHHHHHTTTTTS--TT--PPPP-S---TTSPPPPTTSHHHHHHHHHHHHHHHHHHHHHHHHHHHHHS-HHHHHHHHHHHHHHHHHT-S-HHHHHHHHHHHHHHHHHHHHHHHHHHHHHHTTSS-------------------------------PPP-PPPGGGTTTSSSS---------------------PPP-TTHHHHHHHHHHHHHHHHHHTTTTTT--

Organ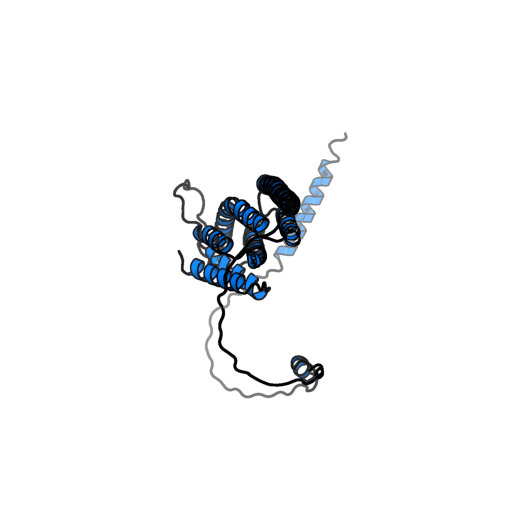ism: NCBI:txid155126

Sequence (295 aa):
MSDAVEAVTAALSEAIKSNKLSSSRVERIKTLSLATLHDPAFASALLRVHLKAPASHKLTSFYIFDAVARQARDIVRKNGAGFDASGAQPPADDGTADGSGAQPQPGTAEALVAGAKTFLSVLDGVAEEVTESTFRDVQPDHREKVRKVIDIWMKANTFSHDLLDDITKKLNSVETKLDQARKSKEHHREHRHKATPENDLGRSSLGSPGMAALAGDGAATTPPTAPPAAVPANLLALLGAAAAGPSSASSAPASQPTPAAATAPPDVMSSISDLLAQAQAAAASSTSRYVRDRR

InterPro domains:
  IPR006569 CID domain [PS51391] (1-175)
  IPR006569 CID domain [SM00582] (11-172)
  IPR008942 ENTH/VHS [G3DSA:1.25.40.90] (1-189)
  IPR008942 ENTH/VHS [SSF48464] (4-171)